Protein AF-A0A194WAT3-F1 (afdb_monomer_lite)

pLDDT: mean 75.06, std 24.53, range [28.38, 98.06]

Secondary structure (DSSP, 8-state):
--GGGPPEEEEEEEEEEEEEETTTTEEEEEEEEEEEE--TT--TTEEEEEEEEEEE-TT-SS-EEEEEEEEEEE-SSPPBPTTS-BHHIIIIISSPP-SSTHHHHHHHHHHHB-TTSPBPHHHHHH-HHHHHHHT-TT--EEEEEEEEE-GGGTTSSHHHHHHHHHHHHHHSS-S-TTTS--S-EEEEE-----SSHHHHHHHHHHSPPPTT--HHHHHHHHHHHHHHHHHTTT-EESS-TTT---EEEEEPPPP--TT-TT-PPPPPPP---S--PPP----PPPPPP---------------------------------PPPPPPPPPPPPPPP--------SSS----

Structure (mmCIF, N/CA/C/O backbone):
data_AF-A0A194WAT3-F1
#
_entry.id   AF-A0A194WAT3-F1
#
loop_
_atom_site.group_PDB
_atom_site.id
_atom_site.type_symbol
_atom_site.label_atom_id
_atom_site.label_alt_id
_atom_site.label_comp_id
_atom_site.label_asym_id
_atom_site.label_entity_id
_atom_site.label_seq_id
_atom_site.pdbx_PDB_ins_code
_atom_site.Cartn_x
_atom_site.Cartn_y
_atom_site.Cartn_z
_atom_site.occupancy
_atom_site.B_iso_or_equiv
_atom_site.auth_seq_id
_atom_site.auth_comp_id
_atom_site.auth_asym_id
_atom_site.auth_atom_id
_atom_site.pdbx_PDB_model_num
ATOM 1 N N . MET A 1 1 ? -13.440 4.080 -5.566 1.00 45.78 1 MET A N 1
ATOM 2 C CA . MET A 1 1 ? -13.639 2.825 -6.309 1.00 45.78 1 MET A CA 1
ATOM 3 C C . MET A 1 1 ? -14.803 2.118 -5.657 1.00 45.78 1 MET A C 1
ATOM 5 O O . MET A 1 1 ? -14.671 1.704 -4.512 1.00 45.78 1 MET A O 1
ATOM 9 N N . GLU A 1 2 ? -15.958 2.121 -6.312 1.00 46.28 2 GLU A N 1
ATOM 10 C CA . GLU A 1 2 ? -17.104 1.342 -5.848 1.00 46.28 2 GLU A CA 1
ATOM 11 C C . GLU A 1 2 ? -16.827 -0.131 -6.165 1.00 46.28 2 GLU A C 1
ATOM 13 O O . GLU A 1 2 ? -16.327 -0.470 -7.234 1.00 46.28 2 GLU A O 1
ATOM 18 N N . ARG A 1 3 ? -17.076 -0.992 -5.180 1.00 50.75 3 ARG A N 1
ATOM 19 C CA . ARG A 1 3 ? -16.789 -2.435 -5.172 1.00 50.75 3 ARG A CA 1
ATOM 20 C C . ARG A 1 3 ? -17.543 -3.219 -6.260 1.00 50.75 3 ARG A C 1
ATOM 22 O O . ARG A 1 3 ? -17.226 -4.381 -6.488 1.00 50.75 3 ARG A O 1
ATOM 29 N N . ASP A 1 4 ? -18.519 -2.596 -6.914 1.00 51.34 4 ASP A N 1
ATOM 30 C CA . ASP A 1 4 ? -19.622 -3.277 -7.597 1.00 51.34 4 ASP A CA 1
ATOM 31 C C . ASP A 1 4 ? -19.262 -3.965 -8.927 1.00 51.34 4 ASP A C 1
ATOM 33 O O . ASP A 1 4 ? -20.078 -4.728 -9.440 1.00 51.34 4 ASP A O 1
ATOM 37 N N . GLU A 1 5 ? -18.048 -3.788 -9.461 1.00 58.47 5 GLU A N 1
ATOM 38 C CA . GLU A 1 5 ? -17.668 -4.360 -10.768 1.00 58.47 5 GLU A CA 1
ATOM 39 C C . GLU A 1 5 ? -16.516 -5.384 -10.730 1.00 58.47 5 GLU A C 1
ATOM 41 O O . GLU A 1 5 ? -16.315 -6.111 -11.703 1.00 58.47 5 GLU A O 1
ATOM 46 N N . ALA A 1 6 ? -15.768 -5.497 -9.626 1.00 68.81 6 ALA A N 1
ATOM 47 C CA . ALA A 1 6 ? -14.574 -6.348 -9.569 1.00 68.81 6 ALA A CA 1
ATOM 48 C C . ALA A 1 6 ? -14.869 -7.735 -8.968 1.00 68.81 6 ALA A C 1
ATOM 50 O O . ALA A 1 6 ? -15.303 -7.857 -7.821 1.00 68.81 6 ALA A O 1
ATOM 51 N N . VAL A 1 7 ? -14.591 -8.800 -9.728 1.00 82.44 7 VAL A N 1
ATOM 52 C CA . VAL A 1 7 ? -14.790 -10.191 -9.288 1.00 82.44 7 VAL A CA 1
ATOM 53 C C . VAL A 1 7 ? -13.738 -10.568 -8.242 1.00 82.44 7 VAL A C 1
ATOM 55 O O . VAL A 1 7 ? -12.540 -10.453 -8.492 1.00 82.44 7 VAL A O 1
ATOM 58 N N . VAL A 1 8 ? -14.185 -11.053 -7.078 1.00 88.69 8 VAL A N 1
ATOM 59 C CA . VAL A 1 8 ? -13.295 -11.612 -6.049 1.00 88.69 8 VAL A CA 1
ATOM 60 C C . VAL A 1 8 ? -12.833 -13.000 -6.487 1.00 88.69 8 VAL A C 1
ATOM 62 O O . VAL A 1 8 ? -13.649 -13.906 -6.658 1.00 88.69 8 VAL A O 1
ATOM 65 N N . ILE A 1 9 ? -11.522 -13.170 -6.647 1.00 91.00 9 ILE A N 1
ATOM 66 C CA . ILE A 1 9 ? -10.895 -14.406 -7.152 1.00 91.00 9 ILE A CA 1
ATOM 67 C C . ILE A 1 9 ? -10.161 -15.202 -6.067 1.00 91.00 9 ILE A C 1
ATOM 69 O O . ILE A 1 9 ? -9.918 -16.396 -6.232 1.00 91.00 9 ILE A O 1
ATOM 73 N N . ALA A 1 10 ? -9.822 -14.565 -4.945 1.00 89.75 10 ALA A N 1
ATOM 74 C CA . ALA A 1 10 ? -9.273 -15.226 -3.765 1.00 89.75 10 ALA A CA 1
ATOM 75 C C . ALA A 1 10 ? -9.577 -14.424 -2.494 1.00 89.75 10 ALA A C 1
ATOM 77 O O . ALA A 1 10 ? -9.789 -13.213 -2.549 1.00 89.75 10 ALA A O 1
ATOM 78 N N . GLU A 1 11 ? -9.553 -15.093 -1.342 1.00 92.62 11 GLU A N 1
ATOM 79 C CA . GLU A 1 11 ? -9.710 -14.459 -0.033 1.00 92.62 11 GLU A CA 1
ATOM 80 C C . GLU A 1 11 ? -8.760 -15.092 0.993 1.00 92.62 11 GLU A C 1
ATOM 82 O O . GLU A 1 11 ? -8.540 -16.304 0.993 1.00 92.62 11 GLU A O 1
ATOM 87 N N . ALA A 1 12 ? -8.217 -14.269 1.886 1.00 91.25 12 ALA A N 1
ATOM 88 C CA . ALA A 1 12 ? -7.493 -14.686 3.079 1.00 91.25 12 ALA A CA 1
ATOM 89 C C . ALA A 1 12 ? -7.995 -13.904 4.297 1.00 91.25 12 ALA A C 1
ATOM 91 O O . ALA A 1 12 ? -8.414 -12.753 4.184 1.00 91.25 12 ALA A O 1
ATOM 92 N N . ARG A 1 13 ? -7.935 -14.517 5.480 1.00 92.31 13 ARG A N 1
ATOM 93 C CA . ARG A 1 13 ? -8.361 -13.889 6.734 1.00 92.31 13 ARG A CA 1
ATOM 94 C C . ARG A 1 13 ? -7.281 -14.007 7.788 1.00 92.31 13 ARG A C 1
ATOM 96 O O . ARG A 1 13 ? -6.569 -15.006 7.850 1.00 92.31 13 ARG A O 1
ATOM 103 N N . GLY A 1 14 ? -7.181 -12.986 8.627 1.00 91.81 14 GLY A N 1
ATOM 104 C CA . GLY A 1 14 ? -6.269 -13.010 9.759 1.00 91.81 14 GLY A CA 1
ATOM 105 C C . GLY A 1 14 ? -6.727 -12.113 10.891 1.00 91.81 14 GLY A C 1
ATOM 106 O O . GLY A 1 14 ? -7.424 -11.125 10.662 1.00 91.81 14 GLY A O 1
ATOM 107 N N . THR A 1 15 ? -6.318 -12.459 12.106 1.00 93.00 15 THR A N 1
ATOM 108 C CA . THR A 1 15 ? -6.699 -11.752 13.332 1.00 93.00 15 THR A CA 1
ATOM 109 C C . THR A 1 15 ? -5.475 -11.533 14.207 1.00 93.00 15 THR A C 1
ATOM 111 O O . THR A 1 15 ? -4.740 -12.477 14.472 1.00 93.00 15 THR A O 1
ATOM 114 N N . ILE A 1 16 ? -5.273 -10.308 14.699 1.00 92.56 16 ILE A N 1
ATOM 115 C CA . ILE A 1 16 ? -4.353 -10.004 15.800 1.00 92.56 16 ILE A CA 1
ATOM 116 C C . ILE A 1 16 ? -5.188 -9.785 17.065 1.00 92.56 16 ILE A C 1
ATOM 118 O O . ILE A 1 16 ? -5.864 -8.757 17.163 1.00 92.56 16 ILE A O 1
ATOM 122 N N . PRO A 1 17 ? -5.151 -10.716 18.033 1.00 91.62 17 PRO A N 1
ATOM 123 C CA . PRO A 1 17 ? -5.859 -10.542 19.287 1.00 91.62 17 PRO A CA 1
ATOM 124 C C . PRO A 1 17 ? -5.130 -9.550 20.200 1.00 91.62 17 PRO A C 1
ATOM 126 O O . PRO A 1 17 ? -3.906 -9.412 20.138 1.00 91.62 17 PRO A O 1
ATOM 129 N N . ASN A 1 18 ? -5.878 -8.918 21.100 1.00 91.06 18 ASN A N 1
ATOM 130 C CA . ASN A 1 18 ? -5.373 -8.073 22.183 1.00 91.06 18 ASN A CA 1
ATOM 131 C C . ASN A 1 18 ? -4.445 -6.923 21.742 1.00 91.06 18 ASN A C 1
ATOM 133 O O . ASN A 1 18 ? -3.489 -6.590 22.447 1.00 91.06 18 ASN A O 1
ATOM 137 N N . ILE A 1 19 ? -4.718 -6.279 20.603 1.00 94.00 19 ILE A N 1
ATOM 138 C CA . ILE A 1 19 ? -3.997 -5.062 20.222 1.00 94.00 19 ILE A CA 1
ATOM 139 C C . ILE A 1 19 ? -4.282 -3.934 21.226 1.00 94.00 19 ILE A C 1
ATOM 141 O O . ILE A 1 19 ? -5.435 -3.747 21.628 1.00 94.00 19 ILE A O 1
ATOM 145 N N . PRO A 1 20 ? -3.265 -3.160 21.643 1.00 93.62 20 PRO A N 1
ATOM 146 C CA . PRO A 1 20 ? -3.469 -2.031 22.540 1.00 93.62 20 PRO A CA 1
ATOM 147 C C . PRO A 1 20 ? -4.172 -0.876 21.815 1.00 93.62 20 PRO A C 1
ATOM 149 O O . PRO A 1 20 ? -3.777 -0.467 20.724 1.00 93.62 20 PRO A O 1
ATOM 152 N N . LEU A 1 21 ? -5.192 -0.304 22.454 1.00 92.62 21 LEU A N 1
ATOM 153 C CA . LEU A 1 21 ? -5.934 0.861 21.975 1.00 92.62 21 LEU A CA 1
ATOM 154 C C . LEU A 1 21 ? -5.444 2.109 22.714 1.00 92.62 21 LEU A C 1
ATOM 156 O O . LEU A 1 21 ? -5.899 2.413 23.820 1.00 92.62 21 LEU A O 1
ATOM 160 N N . ARG A 1 22 ? -4.494 2.822 22.096 1.00 88.38 22 ARG A N 1
ATOM 161 C CA . ARG A 1 22 ? -3.670 3.855 22.753 1.00 88.38 22 ARG A CA 1
ATOM 162 C C . ARG A 1 22 ? -4.462 4.960 23.454 1.00 88.38 22 ARG A C 1
ATOM 164 O O . ARG A 1 22 ? -4.077 5.383 24.534 1.00 88.38 22 ARG A O 1
ATOM 171 N N . ARG A 1 23 ? -5.551 5.440 22.851 1.00 85.31 23 ARG A N 1
ATOM 172 C CA . ARG A 1 23 ? -6.312 6.590 23.369 1.00 85.31 23 ARG A CA 1
ATOM 173 C C . ARG A 1 23 ? -7.325 6.187 24.437 1.00 85.31 23 ARG A C 1
ATOM 175 O O . ARG A 1 23 ? -7.624 6.980 25.318 1.00 85.31 23 ARG A O 1
ATOM 182 N N . THR A 1 24 ? -7.880 4.980 24.348 1.00 85.12 24 THR A N 1
ATOM 183 C CA . THR A 1 24 ? -8.883 4.492 25.313 1.00 85.12 24 THR A CA 1
ATOM 184 C C . THR A 1 24 ? -8.295 3.632 26.431 1.00 85.12 24 THR A C 1
ATOM 186 O O . THR A 1 24 ? -9.031 3.283 27.345 1.00 85.12 24 THR A O 1
ATOM 189 N N . GLY A 1 25 ? -7.007 3.270 26.368 1.00 81.00 25 GLY A N 1
ATOM 190 C CA . GLY A 1 25 ? -6.322 2.494 27.412 1.00 81.00 25 GLY A CA 1
ATOM 191 C C . GLY A 1 25 ? -6.779 1.034 27.539 1.00 81.00 25 GLY A C 1
ATOM 192 O O . GLY A 1 25 ? -6.543 0.410 28.567 1.00 81.00 25 GLY A O 1
ATOM 193 N N . GLY A 1 26 ? -7.450 0.491 26.517 1.00 89.38 26 GLY A N 1
ATOM 194 C CA . GLY A 1 26 ? -7.977 -0.880 26.497 1.00 89.38 26 GLY A CA 1
ATOM 195 C C . GLY A 1 26 ? -7.309 -1.759 25.442 1.00 89.38 26 GLY A C 1
ATOM 196 O O . GLY A 1 26 ? -6.355 -1.342 24.787 1.00 89.38 26 GLY A O 1
ATOM 197 N N . THR A 1 27 ? -7.847 -2.960 25.239 1.00 93.75 27 THR A N 1
ATOM 198 C CA . THR A 1 27 ? -7.435 -3.870 24.162 1.00 93.75 27 THR A CA 1
ATOM 199 C C . THR A 1 27 ? -8.585 -4.154 23.197 1.00 93.75 27 THR A C 1
ATOM 201 O O . THR A 1 27 ? -9.753 -3.893 23.498 1.00 93.75 27 THR A O 1
ATOM 204 N N . GLY A 1 28 ? -8.259 -4.667 22.014 1.00 92.50 28 GLY A N 1
ATOM 205 C CA . GLY A 1 28 ? -9.237 -5.196 21.069 1.00 92.50 28 GLY A CA 1
ATOM 206 C C . GLY A 1 28 ? -8.626 -6.242 20.148 1.00 92.50 28 GLY A C 1
ATOM 207 O O . GLY A 1 28 ? -7.408 -6.318 20.015 1.00 92.50 28 GLY A O 1
ATOM 208 N N . ASP A 1 29 ? -9.472 -7.026 19.501 1.00 93.75 29 ASP A N 1
ATOM 209 C CA . ASP A 1 29 ? -9.065 -8.008 18.505 1.00 93.75 29 ASP A CA 1
ATOM 210 C C . ASP A 1 29 ? -9.297 -7.404 17.122 1.00 93.75 29 ASP A C 1
ATOM 212 O O . ASP A 1 29 ? -10.426 -7.056 16.764 1.00 93.75 29 ASP A O 1
ATOM 216 N N . LEU A 1 30 ? -8.215 -7.225 16.364 1.00 95.31 30 LEU A N 1
ATOM 217 C CA . LEU A 1 30 ? -8.256 -6.680 15.011 1.00 95.31 30 LEU A CA 1
ATOM 218 C C . LEU A 1 30 ? -8.279 -7.827 14.009 1.00 95.31 30 LEU A C 1
ATOM 220 O O . LEU A 1 30 ? -7.320 -8.592 13.945 1.00 95.31 30 LEU A O 1
ATOM 224 N N . ARG A 1 31 ? -9.316 -7.903 13.183 1.00 95.69 31 ARG A N 1
ATOM 225 C CA . ARG A 1 31 ? -9.420 -8.855 12.076 1.00 95.69 31 ARG A CA 1
ATOM 226 C C . ARG A 1 31 ? -9.330 -8.140 10.734 1.00 95.69 31 ARG A C 1
ATOM 228 O O . ARG A 1 31 ? -9.811 -7.018 10.579 1.00 95.69 31 ARG A O 1
ATOM 235 N N . MET A 1 32 ? -8.744 -8.817 9.754 1.00 96.50 32 MET A N 1
ATOM 236 C CA . MET A 1 32 ? -8.738 -8.412 8.355 1.00 96.50 32 MET A CA 1
ATOM 237 C C . MET A 1 32 ? -9.288 -9.526 7.455 1.00 96.50 32 MET A C 1
ATOM 239 O O . MET A 1 32 ? -8.910 -10.689 7.612 1.00 96.50 32 MET A O 1
ATOM 243 N N . SER A 1 33 ? -10.152 -9.159 6.502 1.00 95.19 33 SER A N 1
ATOM 244 C CA . SER A 1 33 ? -10.510 -9.975 5.328 1.00 95.19 33 SER A CA 1
ATOM 245 C C . SER A 1 33 ? -9.817 -9.380 4.109 1.00 95.19 33 SER A C 1
ATOM 247 O O . SER A 1 33 ? -10.190 -8.294 3.676 1.00 95.19 33 SER A O 1
ATOM 249 N N . LEU A 1 34 ? -8.803 -10.061 3.580 1.00 95.31 34 LEU A N 1
ATOM 250 C CA . LEU A 1 34 ? -8.087 -9.661 2.373 1.00 95.31 34 LEU A CA 1
ATOM 251 C C . LEU A 1 34 ? -8.697 -10.364 1.162 1.00 95.31 34 LEU A C 1
ATOM 253 O O . LEU A 1 34 ? -8.586 -11.580 1.031 1.00 95.31 34 LEU A O 1
ATOM 257 N N . GLN A 1 35 ? -9.307 -9.594 0.274 1.00 95.25 35 GLN A N 1
ATOM 258 C CA . GLN A 1 35 ? -9.847 -10.048 -1.002 1.00 95.25 35 GLN A CA 1
ATOM 259 C C . GLN A 1 35 ? -8.858 -9.720 -2.121 1.00 95.25 35 GLN A C 1
ATOM 261 O O . GLN A 1 35 ? -8.194 -8.683 -2.092 1.00 95.25 35 GLN A O 1
ATOM 266 N N . VAL A 1 36 ? -8.749 -10.625 -3.091 1.00 94.44 36 VAL A N 1
ATOM 267 C CA . VAL A 1 36 ? -7.998 -10.427 -4.334 1.00 94.44 36 VAL A CA 1
ATOM 268 C C . VAL A 1 36 ? -8.994 -10.292 -5.470 1.00 94.44 36 VAL A C 1
ATOM 270 O O . VAL A 1 36 ? -9.982 -11.027 -5.514 1.00 94.44 36 VAL A O 1
ATOM 273 N N . HIS A 1 37 ? -8.724 -9.363 -6.377 1.00 92.50 37 HIS A N 1
ATOM 274 C CA . HIS A 1 37 ? -9.624 -8.973 -7.449 1.00 92.50 37 HIS A CA 1
ATOM 275 C C . HIS A 1 37 ? -8.850 -8.918 -8.758 1.00 92.50 37 HIS A C 1
ATOM 277 O O . HIS A 1 37 ? -7.689 -8.487 -8.779 1.00 92.50 37 HIS A O 1
ATOM 283 N N . ASP A 1 38 ? -9.513 -9.303 -9.842 1.00 89.38 38 ASP A N 1
ATOM 284 C CA . ASP A 1 38 ? -9.008 -9.015 -11.177 1.00 89.38 38 ASP A CA 1
ATOM 285 C C . ASP A 1 38 ? -9.069 -7.511 -11.462 1.00 89.38 38 ASP A C 1
ATOM 287 O O . ASP A 1 38 ? -9.809 -6.747 -10.835 1.00 89.38 38 ASP A O 1
ATOM 291 N N . ASP A 1 39 ? -8.264 -7.087 -12.427 1.00 87.06 39 ASP A N 1
ATOM 292 C CA . ASP A 1 39 ? -8.261 -5.714 -12.888 1.00 87.06 39 ASP A CA 1
ATOM 293 C C . ASP A 1 39 ? -9.467 -5.428 -13.806 1.00 87.06 39 ASP A C 1
ATOM 295 O O . ASP A 1 39 ? -9.531 -5.999 -14.900 1.00 87.06 39 ASP A O 1
ATOM 299 N N . PRO A 1 40 ? -10.383 -4.506 -13.444 1.00 84.88 40 PRO A N 1
ATOM 300 C CA . PRO A 1 40 ? -11.499 -4.128 -14.313 1.00 84.88 40 PRO A CA 1
ATOM 301 C C . PRO A 1 40 ? -11.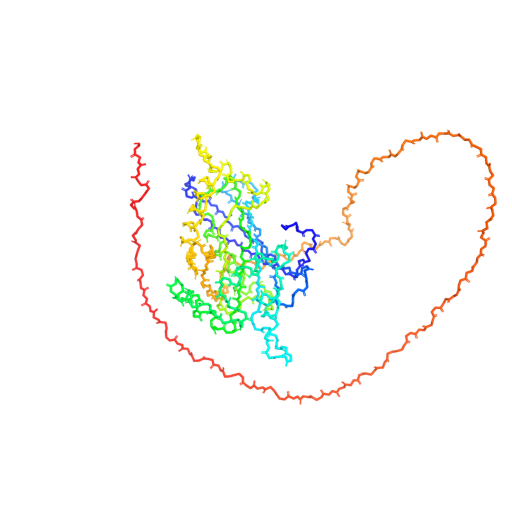039 -3.499 -15.641 1.00 84.88 40 PRO A C 1
ATOM 303 O O . PRO A 1 40 ? -11.713 -3.645 -16.661 1.00 84.88 40 PRO A O 1
ATOM 306 N N . SER A 1 41 ? -9.866 -2.856 -15.662 1.00 84.69 41 SER A N 1
ATOM 307 C CA . SER A 1 41 ? -9.248 -2.285 -16.866 1.00 84.69 41 SER A CA 1
ATOM 308 C C . SER A 1 41 ? -8.503 -3.333 -17.711 1.00 84.69 41 SER A C 1
ATOM 310 O O . SER A 1 41 ? -8.010 -3.011 -18.792 1.00 84.69 41 SER A O 1
ATOM 312 N N . ASN A 1 42 ? -8.443 -4.595 -17.263 1.00 83.12 42 ASN A N 1
ATOM 313 C CA . ASN A 1 42 ? -7.766 -5.717 -17.922 1.00 83.12 42 ASN A CA 1
ATOM 314 C C . ASN A 1 42 ? -6.252 -5.518 -18.177 1.00 83.12 42 ASN A C 1
ATOM 316 O O . ASN A 1 42 ? -5.719 -6.088 -19.139 1.00 83.12 42 ASN A O 1
ATOM 320 N N . PHE A 1 43 ? -5.528 -4.751 -17.346 1.00 88.12 43 PHE A N 1
ATOM 321 C CA . PHE A 1 43 ? -4.063 -4.738 -17.424 1.00 88.12 43 PHE A CA 1
ATOM 322 C C . PHE A 1 43 ? -3.504 -6.086 -16.980 1.00 88.12 43 PHE A C 1
ATOM 324 O O . PHE A 1 43 ? -3.876 -6.643 -15.947 1.00 88.12 43 PHE A O 1
ATOM 331 N N . ARG A 1 44 ? -2.562 -6.624 -17.758 1.00 87.50 44 ARG A N 1
ATOM 332 C CA . ARG A 1 44 ? -2.056 -7.992 -17.545 1.00 87.50 44 ARG A CA 1
ATOM 333 C C . ARG A 1 44 ? -1.157 -8.102 -16.328 1.00 87.50 44 ARG A C 1
ATOM 335 O O . ARG A 1 44 ? -0.928 -9.196 -15.822 1.00 87.50 44 ARG A O 1
ATOM 342 N N . THR A 1 45 ? -0.582 -6.979 -15.922 1.00 91.38 45 THR A N 1
ATOM 343 C CA . THR A 1 45 ? 0.413 -6.918 -14.854 1.00 91.38 45 THR A CA 1
ATOM 344 C C . THR A 1 45 ? -0.188 -6.537 -13.511 1.00 91.38 45 THR A C 1
ATOM 346 O O . THR A 1 45 ? 0.548 -6.473 -12.531 1.00 91.38 45 THR A O 1
ATOM 349 N N . ARG A 1 46 ? -1.502 -6.292 -13.434 1.00 92.75 46 ARG A N 1
ATOM 350 C CA . ARG A 1 46 ? -2.139 -5.733 -12.246 1.00 92.75 46 ARG A CA 1
ATOM 351 C C . ARG A 1 46 ? -3.064 -6.718 -11.543 1.00 92.75 46 ARG A C 1
ATOM 353 O O . ARG A 1 46 ? -3.843 -7.417 -12.178 1.00 92.75 46 ARG A O 1
ATOM 360 N N . LEU A 1 47 ? -2.998 -6.717 -10.213 1.00 93.06 47 LEU A N 1
ATOM 361 C CA . LEU A 1 47 ? -3.948 -7.394 -9.329 1.00 93.06 47 LEU A CA 1
ATOM 362 C C . LEU A 1 47 ? -4.416 -6.443 -8.230 1.00 93.06 47 LEU A C 1
ATOM 364 O O . LEU A 1 47 ? -3.610 -5.697 -7.664 1.00 93.06 47 LEU A O 1
ATOM 368 N N . GLY A 1 48 ? -5.710 -6.486 -7.923 1.00 94.81 48 GLY A N 1
ATOM 369 C CA . GLY A 1 48 ? -6.317 -5.702 -6.853 1.00 94.81 48 GLY A CA 1
ATOM 370 C C . GLY A 1 48 ? -6.309 -6.453 -5.530 1.00 94.81 48 GLY A C 1
ATOM 371 O O . GLY A 1 48 ? -6.557 -7.657 -5.493 1.00 94.81 48 GLY A O 1
ATOM 372 N N . TYR A 1 49 ? -6.059 -5.732 -4.441 1.00 95.38 49 TYR A N 1
ATOM 373 C CA . TYR A 1 49 ? -6.158 -6.229 -3.074 1.00 95.38 49 TYR A CA 1
ATOM 374 C C . TYR A 1 49 ? -7.033 -5.294 -2.245 1.00 95.38 49 TYR A C 1
ATOM 376 O O . TYR A 1 49 ? -6.794 -4.086 -2.203 1.00 95.38 49 TYR A O 1
ATOM 384 N N . TYR A 1 50 ? -8.008 -5.854 -1.536 1.00 96.44 50 TYR A N 1
ATOM 385 C CA . TYR A 1 50 ? -8.900 -5.101 -0.661 1.00 96.44 50 TYR A CA 1
ATOM 386 C C . TYR A 1 50 ? -8.975 -5.757 0.716 1.00 96.44 50 TYR A C 1
ATOM 388 O O . TYR A 1 50 ? -9.493 -6.860 0.871 1.00 96.44 50 TYR A O 1
ATOM 396 N N . GLY A 1 51 ? -8.408 -5.095 1.722 1.00 96.69 51 GLY A N 1
ATOM 397 C CA . GLY A 1 51 ? -8.377 -5.553 3.106 1.00 96.69 51 GLY A CA 1
ATOM 398 C C . GLY A 1 51 ? -9.432 -4.852 3.951 1.00 96.69 51 GLY A C 1
ATOM 399 O O . GLY A 1 51 ? -9.178 -3.746 4.422 1.00 96.69 51 GLY A O 1
ATOM 400 N N . GLU A 1 52 ? -10.578 -5.488 4.184 1.00 97.19 52 GLU A N 1
ATOM 401 C CA . GLU A 1 52 ? -11.603 -4.994 5.114 1.00 97.19 52 GLU A CA 1
ATOM 402 C C . GLU A 1 52 ? -11.150 -5.193 6.563 1.00 97.19 52 GLU A C 1
ATOM 404 O O . GLU A 1 52 ? -10.710 -6.284 6.933 1.00 97.19 52 GLU A O 1
ATOM 409 N N . LEU A 1 53 ? -11.281 -4.157 7.392 1.00 97.38 53 LEU A N 1
ATOM 410 C CA . LEU A 1 53 ? -10.868 -4.148 8.792 1.00 97.38 53 LEU A CA 1
ATOM 411 C C . LEU A 1 53 ? -12.064 -4.235 9.728 1.00 97.38 53 LEU A C 1
ATOM 413 O O . LEU A 1 53 ? -13.025 -3.467 9.620 1.00 97.38 53 LEU A O 1
ATOM 417 N N . TYR A 1 54 ? -11.929 -5.092 10.730 1.00 96.62 54 TYR A N 1
ATOM 418 C CA . TYR A 1 54 ? -12.936 -5.307 11.748 1.00 96.62 54 TYR A CA 1
ATOM 419 C C . TYR A 1 54 ? -12.307 -5.298 13.143 1.00 96.62 54 TYR A C 1
ATOM 421 O O . TYR A 1 54 ? -11.186 -5.768 13.328 1.00 96.62 54 TYR A O 1
ATOM 429 N N . LEU A 1 55 ? -13.006 -4.730 14.125 1.00 95.31 55 LEU A N 1
ATOM 430 C CA . LEU A 1 55 ? -12.538 -4.639 15.508 1.00 95.31 55 LEU A CA 1
ATOM 431 C C . LEU A 1 55 ? -13.598 -5.181 16.462 1.00 95.31 55 LEU A C 1
ATOM 433 O O . LEU A 1 55 ? -14.718 -4.662 16.518 1.00 95.31 55 LEU A O 1
ATOM 437 N N . ALA A 1 56 ? -13.211 -6.171 17.260 1.00 93.50 56 ALA A N 1
ATOM 438 C CA . ALA A 1 56 ? -13.951 -6.608 18.435 1.00 93.50 56 ALA A CA 1
ATOM 439 C C . ALA A 1 56 ? -13.279 -6.049 19.696 1.00 93.50 56 ALA A C 1
ATOM 441 O O . ALA A 1 56 ? -12.055 -5.992 19.792 1.00 93.50 56 ALA A O 1
ATOM 442 N N . ARG A 1 57 ? -14.066 -5.605 20.678 1.00 90.88 57 ARG A N 1
ATOM 443 C CA . ARG A 1 57 ? -13.553 -5.133 21.975 1.00 90.88 57 ARG A CA 1
ATOM 444 C C . ARG A 1 57 ? -14.148 -5.968 23.105 1.00 90.88 57 ARG A C 1
ATOM 446 O O . ARG A 1 57 ? -15.305 -6.379 22.978 1.00 90.88 57 ARG A O 1
ATOM 453 N N . PRO A 1 58 ? -13.420 -6.172 24.217 1.00 85.88 58 PRO A N 1
ATOM 454 C CA . PRO A 1 58 ? -13.951 -6.877 25.377 1.00 85.88 58 PRO A CA 1
ATOM 455 C C . PRO A 1 58 ? -15.309 -6.308 25.812 1.00 85.88 58 PRO A C 1
ATOM 457 O O . PRO A 1 58 ? -15.474 -5.095 25.937 1.00 85.88 58 PRO A O 1
ATOM 460 N N . GLY A 1 59 ? -16.293 -7.187 26.009 1.00 80.81 59 GLY A N 1
ATOM 461 C CA . GLY A 1 59 ? -17.652 -6.807 26.412 1.00 80.81 59 GLY A CA 1
ATOM 462 C C . GLY A 1 59 ? -18.563 -6.305 25.283 1.00 80.81 59 GLY A C 1
ATOM 463 O O . GLY A 1 59 ? -19.728 -6.014 25.546 1.00 80.81 59 GLY A O 1
ATOM 464 N N . GLN A 1 60 ? -18.090 -6.223 24.035 1.00 82.31 60 GLN A N 1
ATOM 465 C CA . GLN A 1 60 ? -18.965 -6.021 22.876 1.00 82.31 60 GLN A CA 1
ATOM 466 C C . GLN A 1 60 ? -19.404 -7.374 22.309 1.00 82.31 60 GLN A C 1
ATOM 468 O O . GLN A 1 60 ? -18.584 -8.270 22.141 1.00 82.31 60 GLN A O 1
ATOM 473 N N . GLN A 1 61 ? -20.701 -7.516 22.018 1.00 69.75 61 GLN A N 1
ATOM 474 C CA . GLN A 1 61 ? -21.259 -8.755 21.461 1.00 69.75 61 GLN A CA 1
ATOM 475 C C . GLN A 1 61 ? -20.929 -8.949 19.978 1.00 69.75 61 GLN A C 1
ATOM 477 O O . GLN A 1 61 ? -20.892 -10.081 19.509 1.00 69.75 61 GLN A O 1
ATOM 482 N N . GLU A 1 62 ? -20.679 -7.859 19.250 1.00 83.56 62 GLU A N 1
ATOM 483 C CA . GLU A 1 62 ? -20.486 -7.888 17.804 1.00 83.56 62 GLU A CA 1
ATOM 484 C C . GLU A 1 62 ? -19.187 -7.198 17.403 1.00 83.56 62 GLU A C 1
ATOM 486 O O . GLU A 1 62 ? -18.841 -6.113 17.890 1.00 83.56 62 GLU A O 1
ATOM 491 N N . GLU A 1 63 ? -18.492 -7.843 16.475 1.00 90.69 63 GLU A N 1
ATOM 492 C CA . GLU A 1 63 ? -17.378 -7.270 15.742 1.00 90.69 63 GLU A CA 1
ATOM 493 C C . GLU A 1 63 ? -17.885 -6.147 14.821 1.00 90.69 63 GLU A C 1
ATOM 495 O O . GLU A 1 63 ? -18.934 -6.268 14.190 1.00 90.69 63 GLU A O 1
ATOM 500 N N . ARG A 1 64 ? -17.154 -5.029 14.740 1.00 93.50 64 ARG A N 1
ATOM 501 C CA . ARG A 1 64 ? -17.560 -3.868 13.933 1.00 93.50 64 ARG A CA 1
ATOM 502 C C . ARG A 1 64 ? -16.603 -3.640 12.779 1.00 93.50 64 ARG A C 1
ATOM 504 O O . ARG A 1 64 ? -15.396 -3.638 12.995 1.00 93.50 64 ARG A O 1
ATOM 511 N N . HIS A 1 65 ? -17.132 -3.356 11.591 1.00 94.62 65 HIS A N 1
ATOM 512 C CA . HIS A 1 65 ? -16.331 -2.830 10.487 1.00 94.62 65 HIS A CA 1
ATOM 513 C C . HIS A 1 65 ? -15.788 -1.443 10.857 1.00 94.62 65 HIS A C 1
ATOM 515 O O . HIS A 1 65 ? -16.542 -0.565 11.287 1.00 94.62 65 HIS A O 1
ATOM 521 N N . ILE A 1 66 ? -14.478 -1.253 10.720 1.00 94.62 66 ILE A N 1
ATOM 522 C CA . ILE A 1 66 ? -13.788 -0.033 11.153 1.00 94.62 66 ILE A CA 1
ATOM 523 C C . ILE A 1 66 ? -12.938 0.621 10.069 1.00 94.62 66 ILE A C 1
ATOM 525 O O . ILE A 1 66 ? -12.374 1.684 10.326 1.00 94.62 66 ILE A O 1
ATOM 529 N N . GLY A 1 67 ? -12.805 0.025 8.888 1.00 95.06 67 GLY A N 1
ATOM 530 C CA . GLY A 1 67 ? -11.922 0.572 7.870 1.00 95.06 67 GLY A CA 1
ATOM 531 C C . GLY A 1 67 ? -11.608 -0.391 6.741 1.00 95.06 67 GLY A C 1
ATOM 532 O O . GLY A 1 67 ? -12.023 -1.543 6.768 1.00 95.06 67 GLY A O 1
ATOM 533 N N . PHE A 1 68 ? -10.809 0.068 5.787 1.00 96.25 68 PHE A N 1
ATOM 534 C CA . PHE A 1 68 ? -10.246 -0.787 4.752 1.00 96.25 68 PHE A CA 1
ATOM 535 C C . PHE A 1 68 ? -8.912 -0.253 4.224 1.00 96.25 68 PHE A C 1
ATOM 537 O O . PHE A 1 68 ? -8.601 0.939 4.327 1.00 96.25 68 PHE A O 1
ATOM 544 N N . LEU A 1 69 ? -8.135 -1.155 3.631 1.00 96.88 69 LEU A N 1
ATOM 545 C CA . LEU A 1 69 ? -6.954 -0.855 2.827 1.00 96.88 69 LEU A CA 1
ATOM 546 C C . LEU A 1 69 ? -7.222 -1.329 1.396 1.00 96.88 69 LEU A C 1
ATOM 548 O O . LEU A 1 69 ? -7.511 -2.503 1.191 1.00 96.88 69 LEU A O 1
ATOM 552 N N . SER A 1 70 ? -7.111 -0.438 0.415 1.00 94.81 70 SER A N 1
ATOM 553 C CA . SER A 1 70 ? -7.189 -0.777 -1.008 1.00 94.81 70 SER A CA 1
ATOM 554 C C . SER A 1 70 ? -5.812 -0.632 -1.636 1.00 94.81 70 SER A C 1
ATOM 556 O O . SER A 1 70 ? -5.158 0.389 -1.417 1.00 94.81 70 SER A O 1
ATOM 558 N N . ALA A 1 71 ? -5.371 -1.639 -2.387 1.00 95.75 71 ALA A N 1
ATOM 559 C CA . ALA A 1 71 ? -4.053 -1.670 -3.002 1.00 95.75 71 ALA A CA 1
ATOM 560 C C . ALA A 1 71 ? -4.059 -2.291 -4.401 1.00 95.75 71 ALA A C 1
ATOM 562 O O . ALA A 1 71 ? -4.816 -3.216 -4.689 1.00 95.75 71 ALA A O 1
ATOM 563 N N . TRP A 1 72 ? -3.131 -1.833 -5.234 1.00 95.38 72 TRP A N 1
ATOM 564 C CA . TRP A 1 72 ? -2.817 -2.412 -6.534 1.00 95.38 72 TRP A CA 1
ATOM 565 C C . TRP A 1 72 ? -1.410 -2.986 -6.517 1.00 95.38 72 TRP A C 1
ATOM 567 O O . TRP A 1 72 ? -0.456 -2.264 -6.237 1.00 95.38 72 TRP A O 1
ATOM 577 N N . ARG A 1 73 ? -1.264 -4.268 -6.849 1.00 94.75 73 ARG A N 1
ATOM 578 C CA . ARG A 1 73 ? 0.036 -4.880 -7.140 1.00 94.75 73 ARG A CA 1
ATOM 579 C C . ARG A 1 73 ? 0.304 -4.794 -8.625 1.00 94.75 73 ARG A C 1
ATOM 581 O O . ARG A 1 73 ? -0.542 -5.198 -9.417 1.00 94.75 73 ARG A O 1
ATOM 588 N N . ILE A 1 74 ? 1.502 -4.351 -8.968 1.00 94.81 74 ILE A N 1
ATOM 589 C CA . ILE A 1 74 ? 2.020 -4.269 -10.325 1.00 94.81 74 ILE A CA 1
ATOM 590 C C . ILE A 1 74 ? 3.190 -5.238 -10.438 1.00 94.81 74 ILE A C 1
ATOM 592 O O . ILE A 1 74 ? 4.223 -5.071 -9.784 1.00 94.81 74 ILE A O 1
ATOM 596 N N . SER A 1 75 ? 2.992 -6.271 -11.251 1.00 92.31 75 SER A N 1
ATOM 597 C CA . SER A 1 75 ? 3.975 -7.311 -11.499 1.00 92.31 75 SER A CA 1
ATOM 598 C C . SER A 1 75 ? 5.039 -6.824 -12.472 1.00 92.31 75 SER A C 1
ATOM 600 O O . SER A 1 75 ? 4.740 -6.491 -13.622 1.00 92.31 75 SER A O 1
ATOM 602 N N . ARG A 1 76 ? 6.292 -6.797 -12.012 1.00 91.88 76 ARG A N 1
ATOM 603 C CA . ARG A 1 76 ? 7.434 -6.354 -12.831 1.00 91.88 76 ARG A CA 1
ATOM 604 C C . ARG A 1 76 ? 8.106 -7.499 -13.580 1.00 91.88 76 ARG A C 1
ATOM 606 O O . ARG A 1 76 ? 8.647 -7.286 -14.663 1.00 91.88 76 ARG A O 1
ATOM 613 N N . SER A 1 77 ? 7.908 -8.725 -13.106 1.00 85.69 77 SER A N 1
ATOM 614 C CA . SER A 1 77 ? 8.292 -9.986 -13.758 1.00 85.69 77 SER A CA 1
ATOM 615 C C . SER A 1 77 ? 7.400 -10.366 -14.958 1.00 85.69 77 SER A C 1
ATOM 617 O O . SER A 1 77 ? 7.278 -11.532 -15.337 1.00 85.69 77 SER A O 1
ATOM 619 N N . SER A 1 78 ? 6.763 -9.374 -15.587 1.00 83.12 78 SER A N 1
ATOM 620 C CA . SER A 1 78 ? 5.897 -9.557 -16.750 1.00 83.12 78 SER A CA 1
ATOM 621 C C . SER A 1 78 ? 6.662 -10.055 -17.983 1.00 83.12 78 SER A C 1
ATOM 623 O O . SER A 1 78 ? 7.862 -9.819 -18.131 1.00 83.12 78 SER A O 1
ATOM 625 N N . ALA A 1 79 ? 5.951 -10.705 -18.909 1.00 86.00 79 ALA A N 1
ATOM 626 C CA . ALA A 1 79 ? 6.536 -11.120 -20.179 1.00 86.00 79 ALA A CA 1
ATOM 627 C C . ALA A 1 79 ? 7.089 -9.924 -20.976 1.00 86.00 79 ALA A C 1
ATOM 629 O O . ALA A 1 79 ? 6.631 -8.787 -20.842 1.00 86.00 79 ALA A O 1
ATOM 630 N N . TRP A 1 80 ? 8.059 -10.211 -21.838 1.00 87.88 80 TRP A N 1
ATOM 631 C CA . TRP A 1 80 ? 8.699 -9.226 -22.701 1.00 87.88 80 TRP A CA 1
ATOM 632 C C . TRP A 1 80 ? 7.943 -9.116 -24.026 1.00 87.88 80 TRP A C 1
ATOM 634 O O . TRP A 1 80 ? 7.502 -10.120 -24.593 1.00 87.88 80 TRP A O 1
ATOM 644 N N . LEU A 1 81 ? 7.783 -7.892 -24.517 1.00 87.12 81 LEU A N 1
ATOM 645 C CA . LEU A 1 81 ? 7.220 -7.606 -25.830 1.00 87.12 81 LEU A CA 1
ATOM 646 C C . LEU A 1 81 ? 8.293 -7.750 -26.930 1.00 87.12 81 LEU A C 1
ATOM 648 O O . LEU A 1 81 ? 9.489 -7.746 -26.633 1.00 87.12 81 LEU A O 1
ATOM 652 N N . PRO A 1 82 ? 7.898 -7.856 -28.217 1.00 88.69 82 PRO A N 1
ATOM 653 C CA . PRO A 1 82 ? 8.849 -7.977 -29.330 1.00 88.69 82 PRO A CA 1
ATOM 654 C C . PRO A 1 82 ? 9.825 -6.800 -29.476 1.00 88.69 82 PRO A C 1
ATOM 656 O O . PRO A 1 82 ? 10.868 -6.952 -30.102 1.00 88.69 82 PRO A O 1
ATOM 659 N N . ASP A 1 83 ? 9.485 -5.637 -28.918 1.00 86.69 83 ASP A N 1
ATOM 660 C CA . ASP A 1 83 ? 10.330 -4.438 -28.880 1.00 86.69 83 ASP A CA 1
ATOM 661 C C . ASP A 1 83 ? 11.383 -4.471 -27.756 1.00 86.69 83 ASP A C 1
ATOM 663 O O . ASP A 1 83 ? 12.159 -3.529 -27.611 1.00 86.69 83 ASP A O 1
ATOM 667 N N . GLY A 1 84 ? 11.424 -5.550 -26.969 1.00 85.88 84 GLY A N 1
ATOM 668 C CA . GLY A 1 84 ? 12.363 -5.718 -25.868 1.00 85.88 84 GLY A CA 1
ATOM 669 C C . GLY A 1 84 ? 11.958 -5.001 -24.581 1.00 85.88 84 GLY A C 1
ATOM 670 O O . GLY A 1 84 ? 12.773 -4.948 -23.670 1.00 85.88 84 GLY A O 1
ATOM 671 N N . ALA A 1 85 ? 10.737 -4.469 -24.463 1.00 88.00 85 ALA A N 1
ATOM 672 C CA . ALA A 1 85 ? 10.242 -3.908 -23.207 1.00 88.00 85 ALA A CA 1
ATOM 673 C C . ALA A 1 85 ? 9.334 -4.908 -22.457 1.00 88.00 85 ALA A C 1
ATOM 675 O O . ALA A 1 85 ? 8.450 -5.518 -23.068 1.00 88.00 85 ALA A O 1
ATOM 676 N N . PRO A 1 86 ? 9.480 -5.068 -21.129 1.00 91.31 86 PRO A N 1
ATOM 677 C CA . PRO A 1 86 ? 8.470 -5.715 -20.296 1.00 91.31 86 PRO A CA 1
ATOM 678 C C . PRO A 1 86 ? 7.093 -5.048 -20.432 1.00 91.31 86 PRO A C 1
ATOM 680 O O . PRO A 1 86 ? 6.990 -3.823 -20.549 1.00 91.31 86 PRO A O 1
ATOM 683 N N . ILE A 1 87 ? 6.020 -5.843 -20.370 1.00 92.56 87 ILE A N 1
ATOM 684 C CA . ILE A 1 87 ? 4.637 -5.350 -20.508 1.00 92.56 87 ILE A CA 1
ATOM 685 C C . ILE A 1 87 ? 4.333 -4.220 -19.512 1.00 92.56 87 ILE A C 1
ATOM 687 O O . ILE A 1 87 ? 3.733 -3.219 -19.909 1.00 92.56 87 ILE A O 1
ATOM 691 N N . TYR A 1 88 ? 4.784 -4.328 -18.255 1.00 93.38 88 TYR A N 1
ATOM 692 C CA . TYR A 1 88 ? 4.474 -3.325 -17.225 1.00 93.38 88 TYR A CA 1
ATOM 693 C C . TYR A 1 88 ? 4.991 -1.923 -17.588 1.00 93.38 88 TYR A C 1
ATOM 695 O O . TYR A 1 88 ? 4.340 -0.925 -17.287 1.00 93.38 88 TYR A O 1
ATOM 703 N N . ILE A 1 89 ? 6.131 -1.824 -18.281 1.00 94.31 89 ILE A N 1
ATOM 704 C CA . ILE A 1 89 ? 6.695 -0.534 -18.700 1.00 94.31 89 ILE A CA 1
ATOM 705 C C . ILE A 1 89 ? 5.743 0.155 -19.672 1.00 94.31 89 ILE A C 1
ATOM 707 O O . ILE A 1 89 ? 5.464 1.349 -19.553 1.00 94.31 89 ILE A O 1
ATOM 711 N N . ARG A 1 90 ? 5.203 -0.604 -20.626 1.00 91.06 90 ARG A N 1
ATOM 712 C CA . ARG A 1 90 ? 4.254 -0.076 -21.603 1.00 91.06 90 ARG A CA 1
ATOM 713 C C . ARG A 1 90 ? 2.926 0.306 -20.954 1.00 91.06 90 ARG A C 1
ATOM 715 O O . ARG A 1 90 ? 2.387 1.358 -21.283 1.00 91.06 90 ARG A O 1
ATOM 722 N N . GLU A 1 91 ? 2.417 -0.534 -20.055 1.00 91.62 91 GLU A N 1
ATOM 723 C CA . GLU A 1 91 ? 1.136 -0.309 -19.374 1.00 91.62 91 GLU A CA 1
ATOM 724 C C . GLU A 1 91 ? 1.191 0.895 -18.417 1.00 91.62 91 GLU A C 1
ATOM 726 O O . GLU A 1 91 ? 0.254 1.695 -18.396 1.00 91.62 91 GLU A O 1
ATOM 731 N N . TRP A 1 92 ? 2.297 1.084 -17.689 1.00 93.44 92 TRP A N 1
ATOM 732 C CA . TRP A 1 92 ? 2.343 2.017 -16.555 1.00 93.44 92 TRP A CA 1
ATOM 733 C C . TRP A 1 92 ? 3.290 3.204 -16.715 1.00 93.44 92 TRP A C 1
ATOM 735 O O . TRP A 1 92 ? 3.021 4.278 -16.180 1.00 93.44 92 TRP A O 1
ATOM 745 N N . LEU A 1 93 ? 4.402 3.035 -17.431 1.00 93.62 93 LEU A N 1
ATOM 746 C CA . LEU A 1 93 ? 5.466 4.043 -17.485 1.00 93.62 93 LEU A CA 1
ATOM 747 C C . LEU A 1 93 ? 5.435 4.842 -18.788 1.00 93.62 93 LEU A C 1
ATOM 749 O O . LEU A 1 93 ? 5.642 6.055 -18.750 1.00 93.62 93 LEU A O 1
ATOM 753 N N . ARG A 1 94 ? 5.069 4.215 -19.913 1.00 92.38 94 ARG A N 1
ATOM 754 C CA . ARG A 1 94 ? 5.005 4.847 -21.249 1.00 92.38 94 ARG A CA 1
ATOM 755 C C . ARG A 1 94 ? 3.592 5.199 -21.735 1.00 92.38 94 ARG A C 1
ATOM 757 O O . ARG A 1 94 ? 3.454 5.868 -22.754 1.00 92.38 94 ARG A O 1
ATOM 764 N N . SER A 1 95 ? 2.544 4.753 -21.047 1.00 85.25 95 SER A N 1
ATOM 765 C CA . SER A 1 95 ? 1.148 5.036 -21.416 1.00 85.25 95 SER A CA 1
ATOM 766 C C . SER A 1 95 ? 0.778 6.507 -21.194 1.00 85.25 95 SER A C 1
ATOM 768 O O . SER A 1 95 ? 1.211 7.127 -20.233 1.00 85.25 95 SER A O 1
ATOM 770 N N . VAL A 1 96 ? -0.022 7.120 -22.060 1.00 80.69 96 VAL A N 1
ATOM 771 C CA . VAL A 1 96 ? -0.415 8.526 -21.846 1.00 80.69 96 VAL A CA 1
ATOM 772 C C . VAL A 1 96 ? -1.321 8.612 -20.602 1.00 80.69 96 VAL A C 1
ATOM 774 O O . VAL A 1 96 ? -2.174 7.737 -20.457 1.00 80.69 96 VAL A O 1
ATOM 777 N N . PRO A 1 97 ? -1.145 9.607 -19.704 1.00 74.56 97 PRO A N 1
ATOM 778 C CA . PRO A 1 97 ? -2.113 9.863 -18.636 1.00 74.56 97 PRO A CA 1
ATOM 779 C C . PRO A 1 97 ? -3.519 10.046 -19.218 1.00 74.56 97 PRO A C 1
ATOM 781 O O . PRO A 1 97 ? -3.678 10.755 -20.214 1.00 74.56 97 PRO A O 1
ATOM 784 N N . ASP A 1 98 ? -4.522 9.405 -18.629 1.00 70.69 98 ASP A N 1
ATOM 785 C CA . ASP A 1 98 ? -5.902 9.386 -19.139 1.00 70.69 98 ASP A CA 1
ATOM 786 C C . ASP A 1 98 ? -6.928 10.004 -18.168 1.00 70.69 98 ASP A C 1
ATOM 788 O O . ASP A 1 98 ? -8.134 9.927 -18.395 1.00 70.69 98 ASP A O 1
ATOM 792 N N . HIS A 1 99 ? -6.452 10.673 -17.116 1.00 65.25 99 HIS A N 1
ATOM 793 C CA . HIS A 1 99 ? -7.209 11.289 -16.023 1.00 65.25 99 HIS A CA 1
ATOM 794 C C . HIS A 1 99 ? -8.156 10.327 -15.285 1.00 65.25 99 HIS A C 1
ATOM 796 O O . HIS A 1 99 ? -9.156 10.755 -14.705 1.00 65.25 99 HIS A O 1
ATOM 802 N N . THR A 1 100 ? -7.850 9.027 -15.284 1.00 70.75 100 THR A N 1
ATOM 803 C CA . THR A 1 100 ? -8.616 8.003 -14.555 1.00 70.75 100 THR A CA 1
ATOM 804 C C . THR A 1 100 ? -7.999 7.684 -13.187 1.00 70.75 100 THR A C 1
ATOM 806 O O . THR A 1 100 ? -6.927 8.171 -12.844 1.00 70.75 100 THR A O 1
ATOM 809 N N . ALA A 1 101 ? -8.639 6.818 -12.392 1.00 65.19 101 ALA A N 1
ATOM 810 C CA . ALA A 1 101 ? -8.036 6.288 -11.160 1.00 65.19 101 ALA A CA 1
ATOM 811 C C . ALA A 1 101 ? -6.697 5.560 -11.413 1.00 65.19 101 ALA A C 1
ATOM 813 O O . ALA A 1 101 ? -5.863 5.452 -10.514 1.00 65.19 101 ALA A O 1
ATOM 814 N N . ASP A 1 102 ? -6.466 5.091 -12.642 1.00 79.00 102 ASP A N 1
ATOM 815 C CA . ASP A 1 102 ? -5.212 4.453 -13.033 1.00 79.00 102 ASP A CA 1
ATOM 816 C C . ASP A 1 102 ? -4.061 5.473 -13.128 1.00 79.00 102 ASP A C 1
ATOM 818 O O . ASP A 1 102 ? -2.895 5.099 -12.979 1.00 79.00 102 ASP A O 1
ATOM 822 N N . ASP A 1 103 ? -4.362 6.769 -13.272 1.00 83.31 103 ASP A N 1
ATOM 823 C CA . ASP A 1 103 ? -3.350 7.827 -13.261 1.00 83.31 103 ASP A CA 1
ATOM 824 C C . ASP A 1 103 ? -2.675 8.004 -11.906 1.00 83.31 103 ASP A C 1
ATOM 826 O O . ASP A 1 103 ? -1.500 8.369 -11.881 1.00 83.31 103 ASP A O 1
ATOM 830 N N . GLU A 1 104 ? -3.347 7.712 -10.790 1.00 85.62 104 GLU A N 1
ATOM 831 C CA . GLU A 1 104 ? -2.710 7.747 -9.466 1.00 85.62 104 GLU A CA 1
ATOM 832 C C . GLU A 1 104 ? -1.596 6.692 -9.392 1.00 85.62 104 GLU A C 1
ATOM 834 O O . GLU A 1 104 ? -0.464 6.992 -9.010 1.00 85.62 104 GLU A O 1
ATOM 839 N N . VAL A 1 105 ? -1.876 5.475 -9.874 1.00 89.94 105 VAL A N 1
ATOM 840 C CA . VAL A 1 105 ? -0.895 4.382 -9.937 1.00 89.94 105 VAL A CA 1
ATOM 841 C C . VAL A 1 105 ? 0.254 4.736 -10.884 1.00 89.94 105 VAL A C 1
ATOM 843 O O . VAL A 1 105 ? 1.421 4.570 -10.524 1.00 89.94 105 VAL A O 1
ATOM 846 N N . ARG A 1 106 ? -0.045 5.257 -12.083 1.00 91.69 106 ARG A N 1
ATOM 847 C CA . ARG A 1 106 ? 0.985 5.675 -13.054 1.00 91.69 106 ARG A CA 1
ATOM 848 C C . ARG A 1 106 ? 1.855 6.794 -12.502 1.00 91.69 106 ARG A C 1
ATOM 850 O O . ARG A 1 106 ? 3.074 6.733 -12.630 1.00 91.69 106 ARG A O 1
ATOM 857 N N . THR A 1 107 ? 1.249 7.804 -11.885 1.00 90.62 107 THR A N 1
ATOM 858 C CA . THR A 1 107 ? 1.961 8.943 -11.290 1.00 90.62 107 THR A CA 1
ATOM 859 C C . THR A 1 107 ? 2.880 8.468 -10.176 1.00 90.62 107 THR A C 1
ATOM 861 O O . THR A 1 107 ? 4.059 8.826 -10.163 1.00 90.62 107 THR A O 1
ATOM 864 N N . ALA A 1 108 ? 2.389 7.581 -9.308 1.00 91.50 108 ALA A N 1
ATOM 865 C CA . ALA A 1 108 ? 3.194 7.005 -8.245 1.00 91.50 108 ALA A CA 1
ATOM 866 C C . ALA A 1 108 ? 4.368 6.177 -8.784 1.00 91.50 108 ALA A C 1
ATOM 868 O O . ALA A 1 108 ? 5.507 6.368 -8.361 1.00 91.50 108 ALA A O 1
ATOM 869 N N . LEU A 1 109 ? 4.133 5.306 -9.769 1.00 94.44 109 LEU A N 1
ATOM 870 C CA . LEU A 1 109 ? 5.199 4.520 -10.395 1.00 94.44 109 LEU A CA 1
ATOM 871 C C . LEU A 1 109 ? 6.224 5.396 -11.117 1.00 94.44 109 LEU A C 1
ATOM 873 O O . LEU A 1 109 ? 7.421 5.154 -10.995 1.00 94.44 109 LEU A O 1
ATOM 877 N N . ARG A 1 110 ? 5.781 6.446 -11.810 1.00 94.50 110 ARG A N 1
ATOM 878 C CA . ARG A 1 110 ? 6.659 7.418 -12.478 1.00 94.50 110 ARG A CA 1
ATOM 879 C C . ARG A 1 110 ? 7.432 8.303 -11.519 1.00 94.50 110 ARG A C 1
ATOM 881 O O . ARG A 1 110 ? 8.435 8.885 -11.925 1.00 94.50 110 ARG A O 1
ATOM 888 N N . ALA A 1 111 ? 6.993 8.434 -10.273 1.00 94.06 111 ALA A N 1
ATOM 889 C CA . ALA A 1 111 ? 7.802 9.055 -9.236 1.00 94.06 111 ALA A CA 1
ATOM 890 C C . ALA A 1 111 ? 8.947 8.138 -8.781 1.00 94.06 111 ALA A C 1
ATOM 892 O O . ALA A 1 111 ? 9.963 8.631 -8.304 1.00 94.06 111 ALA A O 1
ATOM 893 N N . LEU A 1 112 ? 8.807 6.822 -8.941 1.00 96.06 112 LEU A N 1
ATOM 894 C CA . LEU A 1 112 ? 9.811 5.841 -8.530 1.00 96.06 112 LEU A CA 1
ATOM 895 C C . LEU A 1 112 ? 10.765 5.459 -9.667 1.00 96.06 112 LEU A C 1
ATOM 897 O O . LEU A 1 112 ? 11.957 5.273 -9.432 1.00 96.06 112 LEU A O 1
ATOM 901 N N . MET A 1 113 ? 10.248 5.346 -10.889 1.00 96.00 113 MET A N 1
ATOM 902 C CA . MET A 1 113 ? 10.961 4.840 -12.061 1.00 96.00 113 MET A CA 1
ATOM 903 C C . MET A 1 113 ? 10.798 5.773 -13.264 1.00 96.00 113 MET A C 1
ATOM 905 O O . MET A 1 113 ? 9.864 6.580 -13.339 1.00 96.00 113 MET A O 1
ATOM 909 N N . ASP A 1 114 ? 11.732 5.686 -14.202 1.00 95.06 114 ASP A N 1
ATOM 910 C CA . ASP A 1 114 ? 11.656 6.378 -15.483 1.00 95.06 114 ASP A CA 1
ATOM 911 C C . ASP A 1 114 ? 10.843 5.587 -16.527 1.00 95.06 114 ASP A C 1
ATOM 913 O O . ASP A 1 114 ? 10.218 4.572 -16.233 1.00 95.06 114 ASP A O 1
ATOM 917 N N . GLU A 1 115 ? 10.811 6.062 -17.770 1.00 94.25 115 GLU A N 1
ATOM 918 C CA . GLU A 1 115 ? 10.081 5.407 -18.862 1.00 94.25 115 GLU A CA 1
ATOM 919 C C . GLU A 1 115 ? 10.707 4.090 -19.351 1.00 94.25 115 GLU A C 1
ATOM 921 O O . GLU A 1 115 ? 10.086 3.375 -20.141 1.00 94.25 115 GLU A O 1
ATOM 926 N N . ASN A 1 116 ? 11.919 3.764 -18.903 1.00 93.06 116 ASN A N 1
ATOM 927 C CA . ASN A 1 116 ? 12.631 2.521 -19.192 1.00 93.06 116 ASN A CA 1
ATOM 928 C C . ASN A 1 116 ? 12.535 1.519 -18.042 1.00 93.06 116 ASN A C 1
ATOM 930 O O . ASN A 1 116 ? 13.050 0.410 -18.160 1.00 93.06 116 ASN A O 1
ATOM 934 N N . GLY A 1 117 ? 11.816 1.870 -16.971 1.00 92.81 117 GLY A N 1
ATOM 935 C CA . GLY A 1 117 ? 11.676 1.022 -15.794 1.00 92.81 117 GLY A CA 1
ATOM 936 C C . GLY A 1 117 ? 12.872 1.086 -14.853 1.00 92.81 117 GLY A C 1
ATOM 937 O O . GLY A 1 117 ? 12.873 0.345 -13.870 1.00 92.81 117 GLY A O 1
ATOM 938 N N . ASP A 1 118 ? 13.838 1.969 -15.115 1.00 95.06 118 ASP A N 1
ATOM 939 C CA . ASP A 1 118 ? 14.991 2.169 -14.252 1.00 95.06 118 AS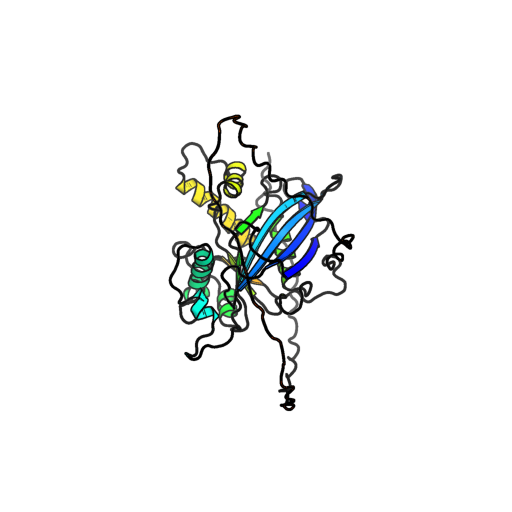P A CA 1
ATOM 940 C C . ASP A 1 118 ? 14.592 3.041 -13.051 1.00 95.06 118 ASP A C 1
ATOM 942 O O . ASP A 1 118 ? 13.849 4.021 -13.207 1.00 95.06 118 ASP A O 1
ATOM 946 N N . PRO A 1 119 ? 15.055 2.729 -11.828 1.00 95.50 119 PRO A N 1
ATOM 947 C CA . PRO A 1 119 ? 14.739 3.541 -10.663 1.00 95.50 119 PRO A CA 1
ATOM 948 C C . PRO A 1 119 ? 15.353 4.934 -10.795 1.00 95.50 119 PRO A C 1
ATOM 950 O O . PRO A 1 119 ? 16.544 5.086 -11.079 1.00 95.50 119 PRO A O 1
ATOM 953 N N . ARG A 1 120 ? 14.553 5.969 -10.532 1.00 94.88 120 ARG A N 1
ATOM 954 C CA . ARG A 1 120 ? 15.003 7.360 -10.633 1.00 94.88 120 ARG A CA 1
ATOM 955 C C . ARG A 1 120 ? 16.168 7.643 -9.691 1.00 94.88 120 ARG A C 1
ATOM 957 O O . ARG A 1 120 ? 16.192 7.167 -8.553 1.00 94.88 120 ARG A O 1
ATOM 964 N N . SER A 1 121 ? 17.117 8.459 -10.147 1.00 93.69 121 SER A N 1
ATOM 965 C CA . SER A 1 121 ? 18.315 8.791 -9.372 1.00 93.69 121 SER A CA 1
ATOM 966 C C . SER A 1 121 ? 17.974 9.517 -8.076 1.00 93.69 121 SER A C 1
ATOM 968 O O . SER A 1 121 ? 18.634 9.290 -7.073 1.00 93.69 121 SER A O 1
ATOM 970 N N . GLU A 1 122 ? 16.907 10.311 -8.032 1.00 93.19 122 GLU A N 1
ATOM 971 C CA . GLU A 1 122 ? 16.477 10.985 -6.807 1.00 93.19 122 GLU A CA 1
ATOM 972 C C . GLU A 1 122 ? 16.086 9.987 -5.706 1.00 93.19 122 GLU A C 1
ATOM 974 O O . GLU A 1 122 ? 16.351 10.233 -4.529 1.00 93.19 122 GLU A O 1
ATOM 979 N N . VAL A 1 123 ? 15.549 8.816 -6.071 1.00 95.00 123 VAL A N 1
ATOM 980 C CA . VAL A 1 123 ? 15.152 7.786 -5.098 1.00 95.00 123 VAL A CA 1
ATOM 981 C C . VAL A 1 123 ? 16.355 7.266 -4.321 1.00 95.00 123 VAL A C 1
ATOM 983 O O . VAL A 1 123 ? 16.217 6.999 -3.130 1.00 95.00 123 VAL A O 1
ATOM 986 N N . ILE A 1 124 ? 17.552 7.201 -4.919 1.00 95.50 124 ILE A N 1
ATOM 987 C CA . ILE A 1 124 ? 18.751 6.748 -4.196 1.00 95.50 124 ILE A CA 1
ATOM 988 C C . ILE A 1 124 ? 19.116 7.687 -3.041 1.00 95.50 124 ILE A C 1
ATOM 990 O O . ILE A 1 124 ? 19.601 7.235 -2.006 1.00 95.50 124 ILE A O 1
ATOM 994 N N . SER A 1 125 ? 18.868 8.990 -3.204 1.00 93.88 125 SER A N 1
ATOM 995 C CA . SER A 1 125 ? 19.230 10.010 -2.220 1.00 93.88 125 SER A CA 1
ATOM 996 C C . SER A 1 125 ? 18.263 10.035 -1.040 1.00 93.88 125 SER A C 1
ATOM 998 O O . SER A 1 125 ? 18.693 10.229 0.094 1.00 93.88 125 SER A O 1
ATOM 1000 N N . PHE A 1 126 ? 16.970 9.821 -1.292 1.00 95.12 126 PHE A N 1
ATOM 1001 C CA . PHE A 1 126 ? 15.940 9.864 -0.251 1.00 95.12 126 PHE A CA 1
ATOM 1002 C C . PHE A 1 126 ? 15.665 8.489 0.376 1.00 95.12 126 PHE A C 1
ATOM 1004 O O . PHE A 1 126 ? 15.440 8.382 1.583 1.00 95.12 126 PHE A O 1
ATOM 1011 N N . ASN A 1 127 ? 15.700 7.422 -0.425 1.00 97.06 127 ASN A N 1
ATOM 1012 C CA . ASN A 1 127 ? 15.350 6.070 -0.002 1.00 97.06 127 ASN A CA 1
ATOM 1013 C C . ASN A 1 127 ? 16.194 4.997 -0.725 1.00 97.06 127 ASN A C 1
ATOM 1015 O O . ASN A 1 127 ? 15.687 4.270 -1.585 1.00 97.06 127 ASN A O 1
ATOM 1019 N N . PRO A 1 128 ? 17.482 4.842 -0.357 1.00 96.75 128 PRO A N 1
ATOM 1020 C CA . PRO A 1 128 ? 18.403 3.925 -1.036 1.00 96.75 128 PRO A CA 1
ATOM 1021 C C . PRO A 1 128 ? 17.972 2.455 -0.956 1.00 96.75 128 PRO A C 1
ATOM 1023 O O . PRO A 1 128 ? 18.298 1.670 -1.842 1.00 96.75 128 PRO A O 1
ATOM 1026 N N . VAL A 1 129 ? 17.219 2.075 0.082 1.00 96.94 129 VAL A N 1
ATOM 1027 C CA . VAL A 1 129 ? 16.695 0.710 0.243 1.00 96.94 129 VAL A CA 1
ATOM 1028 C C . VAL A 1 129 ? 15.620 0.422 -0.806 1.00 96.94 129 VAL A C 1
ATOM 1030 O O . VAL A 1 129 ? 15.672 -0.613 -1.463 1.00 96.94 129 VAL A O 1
ATOM 1033 N N . VAL A 1 130 ? 14.684 1.354 -1.012 1.00 97.44 130 VAL A N 1
ATOM 1034 C CA . VAL A 1 130 ? 13.681 1.240 -2.081 1.00 97.44 130 VAL A CA 1
ATOM 1035 C C . VAL A 1 130 ? 14.341 1.309 -3.454 1.00 97.44 130 VAL A C 1
ATOM 1037 O O . VAL A 1 130 ? 14.009 0.501 -4.312 1.00 97.44 130 VAL A O 1
ATOM 1040 N N . TRP A 1 131 ? 15.312 2.203 -3.661 1.00 97.25 131 TRP A N 1
ATOM 1041 C CA . TRP A 1 131 ? 16.061 2.263 -4.921 1.00 97.25 131 TRP A CA 1
ATOM 1042 C C . TRP A 1 131 ? 16.743 0.925 -5.248 1.00 97.25 131 TRP A C 1
ATOM 1044 O O . TRP A 1 131 ? 16.647 0.438 -6.373 1.00 97.25 131 TRP A O 1
ATOM 1054 N N . ALA A 1 132 ? 17.390 0.292 -4.264 1.00 95.88 132 ALA A N 1
ATOM 1055 C CA . ALA A 1 132 ? 18.016 -1.015 -4.445 1.00 95.88 132 ALA A CA 1
ATOM 1056 C C . ALA A 1 132 ? 16.984 -2.101 -4.787 1.00 95.88 132 ALA A C 1
ATOM 1058 O O . ALA A 1 132 ? 17.217 -2.884 -5.703 1.00 95.88 132 ALA A O 1
ATOM 1059 N N . GLN A 1 133 ? 15.830 -2.111 -4.111 1.00 96.25 133 GLN A N 1
ATOM 1060 C CA . GLN A 1 133 ? 14.772 -3.085 -4.388 1.00 96.25 133 GLN A CA 1
ATOM 1061 C C . GLN A 1 133 ? 14.131 -2.879 -5.763 1.00 96.25 133 GLN A C 1
ATOM 1063 O O . GLN A 1 133 ? 13.836 -3.845 -6.458 1.00 96.25 133 GLN A O 1
ATOM 1068 N N . LEU A 1 134 ? 13.944 -1.630 -6.192 1.00 95.38 134 LEU A N 1
ATOM 1069 C CA . LEU A 1 134 ? 13.439 -1.325 -7.528 1.00 95.38 134 LEU A CA 1
ATOM 1070 C C . LEU A 1 134 ? 14.430 -1.732 -8.631 1.00 95.38 134 LEU A C 1
ATOM 1072 O O . LEU A 1 134 ? 14.000 -1.970 -9.748 1.00 95.38 134 LEU A O 1
ATOM 1076 N N . ASN A 1 135 ? 15.730 -1.868 -8.355 1.00 93.50 135 ASN A N 1
ATOM 1077 C CA . ASN A 1 135 ? 16.670 -2.437 -9.333 1.00 93.50 135 ASN A CA 1
ATOM 1078 C C . ASN A 1 135 ? 16.537 -3.961 -9.485 1.00 93.50 135 ASN A C 1
ATOM 1080 O O . ASN A 1 135 ? 17.031 -4.525 -10.459 1.00 93.50 135 ASN A O 1
ATOM 1084 N N . ASP A 1 136 ? 15.877 -4.638 -8.545 1.00 91.69 136 ASP A N 1
ATOM 1085 C CA . ASP A 1 136 ? 15.543 -6.051 -8.685 1.00 91.69 136 ASP A CA 1
ATOM 1086 C C . ASP A 1 136 ? 14.318 -6.196 -9.599 1.00 91.69 136 ASP A C 1
ATOM 1088 O O . ASP A 1 136 ? 13.228 -5.727 -9.266 1.00 91.69 136 ASP A O 1
ATOM 1092 N N . MET A 1 137 ? 14.497 -6.813 -10.769 1.00 83.06 137 MET A N 1
ATOM 1093 C CA . MET A 1 137 ? 13.433 -7.010 -11.763 1.00 83.06 137 MET A CA 1
ATOM 1094 C C . MET A 1 137 ? 12.396 -8.052 -11.333 1.00 83.06 137 MET A C 1
ATOM 1096 O O . MET A 1 137 ? 11.281 -8.051 -11.859 1.00 83.06 137 MET A O 1
ATOM 1100 N N . ASP A 1 138 ? 12.738 -8.904 -10.365 1.00 85.25 138 ASP A N 1
ATOM 1101 C CA . ASP A 1 138 ? 11.825 -9.905 -9.815 1.00 85.25 138 ASP A CA 1
ATOM 1102 C C . ASP A 1 138 ? 10.962 -9.335 -8.675 1.00 85.25 138 ASP A C 1
ATOM 1104 O O . ASP A 1 138 ? 10.099 -10.035 -8.136 1.00 85.25 138 ASP A O 1
ATOM 1108 N N . SER A 1 139 ? 11.160 -8.060 -8.313 1.00 90.00 139 SER A N 1
ATOM 1109 C CA . SER A 1 139 ? 10.399 -7.399 -7.257 1.00 90.00 139 SER A CA 1
ATOM 1110 C C . SER A 1 139 ? 9.172 -6.671 -7.787 1.00 90.00 139 SER A C 1
ATOM 1112 O O . SER A 1 139 ? 9.245 -5.841 -8.695 1.00 90.00 139 SER A O 1
ATOM 1114 N N . ASP A 1 140 ? 8.028 -6.944 -7.169 1.00 93.25 140 ASP A N 1
ATOM 1115 C CA . ASP A 1 140 ? 6.778 -6.269 -7.497 1.00 93.25 140 ASP A CA 1
ATOM 1116 C C . ASP A 1 140 ? 6.620 -4.962 -6.712 1.00 93.25 140 ASP A C 1
ATOM 1118 O O . ASP A 1 140 ? 7.208 -4.758 -5.641 1.00 93.25 140 ASP A O 1
ATOM 1122 N N . VAL A 1 141 ? 5.771 -4.079 -7.241 1.00 95.81 141 VAL A N 1
ATOM 1123 C CA . VAL A 1 141 ? 5.379 -2.838 -6.567 1.00 95.81 141 VAL A CA 1
ATOM 1124 C C . VAL A 1 141 ? 3.928 -2.942 -6.127 1.00 95.81 141 VAL A C 1
ATOM 1126 O O . VAL A 1 141 ? 3.069 -3.342 -6.907 1.00 95.81 141 VAL A O 1
ATOM 1129 N N . ILE A 1 142 ? 3.640 -2.557 -4.888 1.00 96.00 142 ILE A N 1
ATOM 1130 C CA . ILE A 1 142 ? 2.277 -2.395 -4.383 1.00 96.00 142 ILE A CA 1
ATOM 1131 C C . ILE A 1 142 ? 2.030 -0.927 -4.107 1.00 96.00 142 ILE A C 1
ATOM 1133 O O . ILE A 1 142 ? 2.802 -0.303 -3.391 1.00 96.00 142 ILE A O 1
ATOM 1137 N N . PHE A 1 143 ? 0.943 -0.388 -4.642 1.00 96.12 143 PHE A N 1
ATOM 1138 C CA . PHE A 1 143 ? 0.515 0.979 -4.396 1.00 96.12 143 PHE A CA 1
ATOM 1139 C C . PHE A 1 143 ? -0.804 0.997 -3.627 1.00 96.12 143 PHE A C 1
ATOM 1141 O O . PHE A 1 143 ? -1.758 0.347 -4.051 1.00 96.12 143 PHE A O 1
ATOM 1148 N N . PHE A 1 144 ? -0.873 1.744 -2.524 1.00 95.56 144 PHE A N 1
ATOM 1149 C CA . PHE A 1 144 ? -2.123 2.007 -1.807 1.00 95.56 144 PHE A CA 1
ATOM 1150 C C . PHE A 1 144 ? -2.755 3.318 -2.299 1.00 95.56 144 PHE A C 1
ATOM 1152 O O . PHE A 1 144 ? -2.368 4.378 -1.804 1.00 95.56 144 PHE A O 1
ATOM 1159 N N . PRO A 1 145 ? -3.751 3.284 -3.208 1.00 91.00 145 PRO A N 1
ATOM 1160 C CA . PRO A 1 145 ? -4.525 4.479 -3.542 1.00 91.00 145 PRO A CA 1
ATOM 1161 C C . PRO A 1 145 ? -5.368 4.960 -2.360 1.00 91.00 145 PRO A C 1
ATOM 1163 O O . PRO A 1 145 ? -5.683 6.141 -2.252 1.00 91.00 145 PRO A O 1
ATOM 1166 N N . MET A 1 146 ? -5.780 4.051 -1.467 1.00 91.50 146 MET A N 1
ATOM 1167 C CA . MET A 1 146 ? -6.677 4.425 -0.388 1.00 91.50 146 MET A CA 1
ATOM 1168 C C . MET A 1 146 ? -6.508 3.579 0.865 1.00 91.50 146 MET A C 1
ATOM 1170 O O . MET A 1 146 ? -6.597 2.352 0.845 1.00 91.50 146 MET A O 1
ATOM 1174 N N . ILE A 1 147 ? -6.367 4.281 1.985 1.00 94.00 147 ILE A N 1
ATOM 1175 C CA . ILE A 1 147 ? -6.436 3.731 3.333 1.00 94.00 147 ILE A CA 1
ATOM 1176 C C . ILE A 1 147 ? -7.482 4.545 4.082 1.00 94.00 147 ILE A C 1
ATOM 1178 O O . ILE A 1 147 ? -7.388 5.771 4.155 1.00 94.00 147 ILE A O 1
ATOM 1182 N N . TRP A 1 148 ? -8.482 3.873 4.641 1.00 93.25 148 TRP A N 1
ATOM 1183 C CA . TRP A 1 148 ? -9.542 4.532 5.393 1.00 93.25 148 TRP A CA 1
ATOM 1184 C C . TRP A 1 148 ? -9.788 3.815 6.717 1.00 93.25 148 TRP A C 1
ATOM 1186 O O . TRP A 1 148 ? -9.957 2.600 6.757 1.00 93.25 148 TRP A O 1
ATOM 1196 N N . ILE A 1 149 ? -9.807 4.575 7.811 1.00 91.88 149 ILE A N 1
ATOM 1197 C CA . ILE A 1 149 ? -10.107 4.088 9.161 1.00 91.88 149 ILE A CA 1
ATOM 1198 C C . ILE A 1 149 ? -11.147 5.026 9.767 1.00 91.88 149 ILE A C 1
ATOM 1200 O O . ILE A 1 149 ? -10.951 6.235 9.792 1.00 91.88 149 ILE A O 1
ATOM 1204 N N . SER A 1 150 ? -12.241 4.473 10.279 1.00 90.31 150 SER A N 1
ATOM 1205 C CA . SER A 1 150 ? -13.359 5.220 10.856 1.00 90.31 150 SER A CA 1
ATOM 1206 C C . SER A 1 150 ? -12.926 6.208 11.949 1.00 90.31 150 SER A C 1
ATOM 1208 O O . SER A 1 150 ? -12.019 5.943 12.749 1.00 90.31 150 SER A O 1
ATOM 1210 N N . ALA A 1 151 ? -13.654 7.326 12.057 1.00 87.12 151 ALA A N 1
ATOM 1211 C CA . ALA A 1 151 ? -13.430 8.371 13.059 1.00 87.12 151 ALA A CA 1
ATOM 1212 C C . ALA A 1 151 ? -13.479 7.810 14.481 1.00 87.12 151 ALA A C 1
ATOM 1214 O O . ALA A 1 151 ? -12.674 8.173 15.337 1.00 87.12 151 ALA A O 1
ATOM 1215 N N . SER A 1 152 ? -14.390 6.858 14.702 1.00 86.94 152 SER A N 1
ATOM 1216 C CA . SER A 1 152 ? -14.655 6.241 16.002 1.00 86.94 152 SER A CA 1
ATOM 1217 C C . SER A 1 152 ? -13.460 5.500 16.604 1.00 86.94 152 SER A C 1
ATOM 1219 O O . SER A 1 152 ? -13.421 5.297 17.818 1.00 86.94 152 SER A O 1
ATOM 1221 N N . VAL A 1 153 ? -12.490 5.093 15.780 1.00 89.12 153 VAL A N 1
ATOM 1222 C CA . VAL A 1 153 ? -11.298 4.355 16.220 1.00 89.12 153 VAL A CA 1
ATOM 1223 C C . VAL A 1 153 ? -9.988 4.994 15.750 1.00 89.12 153 VAL A C 1
ATOM 1225 O O . VAL A 1 153 ? -8.904 4.446 15.959 1.00 89.12 153 VAL A O 1
ATOM 1228 N N . SER A 1 154 ? -10.058 6.174 15.141 1.00 88.31 154 SER A N 1
ATOM 1229 C CA . SER A 1 154 ? -8.870 6.904 14.711 1.00 88.31 154 SER A CA 1
ATOM 1230 C C . SER A 1 154 ? -8.055 7.408 15.907 1.00 88.31 154 SER A C 1
ATOM 1232 O O . SER A 1 154 ? -8.584 7.704 16.980 1.00 88.31 154 SER A O 1
ATOM 1234 N N . GLY A 1 155 ? -6.731 7.463 15.743 1.00 86.38 155 GLY A N 1
ATOM 1235 C CA . GLY A 1 155 ? -5.798 7.803 16.827 1.00 86.38 155 GLY A CA 1
ATOM 1236 C C . GLY A 1 155 ? -5.501 6.663 17.812 1.00 86.38 155 GLY A C 1
ATOM 1237 O O . GLY A 1 155 ? -4.703 6.846 18.723 1.00 86.38 155 GLY A O 1
ATOM 1238 N N . GLN A 1 156 ? -6.078 5.470 17.626 1.00 90.19 156 GLN A N 1
ATOM 1239 C CA . GLN A 1 156 ? -5.849 4.315 18.510 1.00 90.19 156 GLN A CA 1
ATOM 1240 C C . GLN A 1 156 ? -4.571 3.517 18.196 1.00 90.19 156 GLN A C 1
ATOM 1242 O O . GLN A 1 156 ? -4.255 2.572 18.909 1.00 90.19 156 GLN A O 1
ATOM 1247 N N . GLY A 1 157 ? -3.831 3.873 17.138 1.00 90.62 157 GLY A N 1
ATOM 1248 C CA . GLY A 1 157 ? -2.653 3.119 16.683 1.00 90.62 157 GLY A CA 1
ATOM 1249 C C . GLY A 1 157 ? -2.971 1.893 15.814 1.00 90.62 157 GLY A C 1
ATOM 1250 O O . GLY A 1 157 ? -2.082 1.098 15.532 1.00 90.62 157 GLY A O 1
ATOM 1251 N N . ILE A 1 158 ? -4.218 1.751 15.349 1.00 93.50 158 ILE A N 1
ATOM 1252 C CA . ILE A 1 158 ? -4.693 0.584 14.580 1.00 93.50 158 ILE A CA 1
ATOM 1253 C C . ILE A 1 158 ? -3.923 0.378 13.273 1.00 93.50 158 ILE A C 1
ATOM 1255 O O . ILE A 1 158 ? -3.669 -0.760 12.890 1.00 93.50 158 ILE A O 1
ATOM 1259 N N . ILE A 1 159 ? -3.519 1.457 12.599 1.00 94.38 159 ILE A N 1
ATOM 1260 C CA . ILE A 1 159 ? -2.898 1.385 11.270 1.00 94.38 159 ILE A CA 1
ATOM 1261 C C . ILE A 1 159 ? -1.629 0.520 11.232 1.00 94.38 159 ILE A C 1
ATOM 1263 O O . ILE A 1 159 ? -1.426 -0.224 10.278 1.00 94.38 159 ILE A O 1
ATOM 1267 N N . SER A 1 160 ? -0.811 0.536 12.287 1.00 94.69 160 SER A N 1
ATOM 1268 C CA . SER A 1 160 ? 0.395 -0.298 12.365 1.00 94.69 160 SER A CA 1
ATOM 1269 C C . SER A 1 160 ? 0.059 -1.788 12.401 1.00 94.69 160 SER A C 1
ATOM 1271 O O . SER A 1 160 ? 0.706 -2.599 11.738 1.00 94.69 160 SER A O 1
ATOM 1273 N N . HIS A 1 161 ? -0.997 -2.149 13.132 1.00 95.38 161 HIS A N 1
ATOM 1274 C CA . HIS A 1 161 ? -1.505 -3.517 13.185 1.00 95.38 161 HIS A CA 1
ATOM 1275 C C . HIS A 1 161 ? -2.199 -3.912 11.877 1.00 95.38 161 HIS A C 1
ATOM 1277 O O . HIS A 1 161 ? -2.018 -5.036 11.413 1.00 95.38 161 HIS A O 1
ATOM 1283 N N . ALA A 1 162 ? -2.924 -2.983 11.247 1.00 96.50 162 ALA A N 1
ATOM 1284 C CA . ALA A 1 162 ? -3.557 -3.192 9.950 1.00 96.50 162 ALA A CA 1
ATOM 1285 C C . ALA A 1 162 ? -2.523 -3.462 8.848 1.00 96.50 162 ALA A C 1
ATOM 1287 O O . ALA A 1 162 ? -2.669 -4.434 8.115 1.00 96.50 162 ALA A O 1
ATOM 1288 N N . PHE A 1 163 ? -1.444 -2.675 8.772 1.00 96.31 163 PHE A N 1
ATOM 1289 C CA . PHE A 1 163 ? -0.343 -2.941 7.843 1.00 96.31 163 PHE A CA 1
ATOM 1290 C C . PHE A 1 163 ? 0.307 -4.301 8.100 1.00 96.31 163 PHE A C 1
ATOM 1292 O O . PHE A 1 163 ? 0.543 -5.051 7.158 1.00 96.31 163 PHE A O 1
ATOM 1299 N N . ASN A 1 164 ? 0.563 -4.644 9.365 1.00 93.69 164 ASN A N 1
ATOM 1300 C CA . ASN A 1 164 ? 1.128 -5.946 9.714 1.00 93.69 164 ASN A CA 1
ATOM 1301 C C . ASN A 1 164 ? 0.230 -7.100 9.232 1.00 93.69 164 ASN A C 1
ATOM 1303 O O . ASN A 1 164 ? 0.710 -8.003 8.550 1.00 93.69 164 ASN A O 1
ATOM 1307 N N . LEU A 1 165 ? -1.078 -7.039 9.511 1.00 93.75 165 LEU A N 1
ATOM 1308 C CA . LEU A 1 165 ? -2.039 -8.021 9.002 1.00 93.75 165 LEU A CA 1
ATOM 1309 C C . LEU A 1 165 ? -2.047 -8.082 7.479 1.00 93.75 165 LEU A C 1
ATOM 1311 O O . LEU A 1 165 ? -1.953 -9.174 6.927 1.00 93.75 165 LEU A O 1
ATOM 1315 N N . PHE A 1 166 ? -2.109 -6.932 6.807 1.00 95.50 166 PHE A N 1
ATOM 1316 C CA . PHE A 1 166 ? -2.143 -6.867 5.350 1.00 95.50 166 PHE A CA 1
ATOM 1317 C C . PHE A 1 166 ? -0.932 -7.571 4.733 1.00 95.50 166 PHE A C 1
ATOM 1319 O O . PHE A 1 166 ? -1.089 -8.465 3.906 1.00 95.50 166 PHE A O 1
ATOM 1326 N N . TYR A 1 167 ? 0.282 -7.233 5.176 1.00 93.94 167 TYR A N 1
ATOM 1327 C CA . TYR A 1 167 ? 1.500 -7.834 4.631 1.00 93.94 167 TYR A CA 1
ATOM 1328 C C . TYR A 1 167 ? 1.632 -9.313 4.968 1.00 93.94 167 TYR A C 1
ATOM 1330 O O . TYR A 1 167 ? 2.101 -10.084 4.132 1.00 93.94 167 TYR A O 1
ATOM 1338 N N . ARG A 1 168 ? 1.192 -9.737 6.157 1.00 91.38 168 ARG A N 1
ATOM 1339 C CA . ARG A 1 168 ? 1.161 -11.160 6.507 1.00 91.38 168 ARG A CA 1
ATOM 1340 C C . ARG A 1 168 ? 0.190 -11.922 5.618 1.00 91.38 168 ARG A C 1
ATOM 1342 O O . ARG A 1 168 ? 0.580 -12.948 5.080 1.00 91.38 168 ARG A O 1
ATOM 1349 N N . LEU A 1 169 ? -1.019 -11.409 5.397 1.00 92.19 169 LEU A N 1
ATOM 1350 C CA . LEU A 1 169 ? -2.008 -12.046 4.519 1.00 92.19 169 LEU A CA 1
ATOM 1351 C C . LEU A 1 169 ? -1.572 -12.093 3.055 1.00 92.19 169 LEU A C 1
ATOM 1353 O O . LEU A 1 169 ? -1.926 -13.018 2.326 1.00 92.19 169 LEU A O 1
ATOM 1357 N N . LEU A 1 170 ? -0.779 -11.111 2.643 1.00 91.44 170 LEU A N 1
ATOM 1358 C CA . LEU A 1 170 ? -0.274 -10.982 1.288 1.00 91.44 170 LEU A CA 1
ATOM 1359 C C . LEU A 1 170 ? 0.947 -11.874 1.007 1.00 91.44 170 LEU A C 1
ATOM 1361 O O . LEU A 1 170 ? 1.101 -12.354 -0.115 1.00 91.44 170 LEU A O 1
ATOM 1365 N N . THR A 1 171 ? 1.834 -12.049 1.994 1.00 89.94 171 THR A N 1
ATOM 1366 C CA . THR A 1 171 ? 3.142 -12.710 1.810 1.00 89.94 171 THR A CA 1
ATOM 1367 C C . THR A 1 171 ? 3.266 -14.059 2.520 1.00 89.94 171 THR A C 1
ATOM 1369 O O . THR A 1 171 ? 4.055 -14.910 2.113 1.00 89.94 171 THR A O 1
ATOM 1372 N N . GLY A 1 172 ? 2.458 -14.295 3.555 1.00 85.50 172 GLY A N 1
ATOM 1373 C CA . GLY A 1 172 ? 2.564 -15.432 4.472 1.00 85.50 172 GLY A CA 1
ATOM 1374 C C . GLY A 1 172 ? 2.017 -16.759 3.942 1.00 85.50 172 GLY A C 1
ATOM 1375 O O . GLY A 1 172 ? 1.934 -17.727 4.699 1.00 85.50 172 GLY A O 1
ATOM 1376 N N . GLY A 1 173 ? 1.627 -16.838 2.667 1.00 83.56 173 GLY A N 1
ATOM 1377 C CA . GLY A 1 173 ? 1.152 -18.080 2.053 1.00 83.56 173 GLY A CA 1
ATOM 1378 C C . GLY A 1 173 ? -0.288 -18.449 2.413 1.00 83.56 173 GLY A C 1
ATOM 1379 O O . GLY A 1 173 ? -0.640 -19.627 2.349 1.00 83.56 173 GLY A O 1
ATOM 1380 N N . THR A 1 174 ? -1.106 -17.476 2.824 1.00 84.56 174 THR A N 1
ATOM 1381 C CA . THR A 1 174 ? -2.551 -17.658 3.049 1.00 84.56 174 THR A CA 1
ATOM 1382 C C . THR A 1 174 ? -3.366 -17.573 1.772 1.00 84.56 174 THR A C 1
ATOM 1384 O O . THR A 1 174 ? -4.432 -18.174 1.688 1.00 84.56 174 THR A O 1
ATOM 1387 N N . LEU A 1 175 ? -2.868 -16.843 0.777 1.00 87.25 175 LEU A N 1
ATOM 1388 C CA . LEU A 1 175 ? -3.462 -16.798 -0.550 1.00 87.25 175 LEU A CA 1
ATOM 1389 C C . LEU A 1 175 ? -2.957 -17.973 -1.405 1.00 87.25 175 LEU A C 1
ATOM 1391 O O . LEU A 1 175 ? -1.849 -18.472 -1.172 1.00 87.25 175 LEU A O 1
ATOM 1395 N N . PRO A 1 176 ? -3.718 -18.404 -2.430 1.00 86.69 176 PRO A N 1
ATOM 1396 C CA . PRO A 1 176 ? -3.207 -19.330 -3.435 1.00 86.69 176 PRO A CA 1
ATOM 1397 C C . PRO A 1 176 ? -1.883 -18.827 -4.023 1.00 86.69 176 PRO A C 1
ATOM 1399 O O . PRO A 1 176 ? -1.703 -17.623 -4.206 1.00 86.69 176 PRO A O 1
ATOM 1402 N N . ALA A 1 177 ? -0.970 -19.746 -4.350 1.00 82.25 177 ALA A N 1
ATOM 1403 C CA . ALA A 1 177 ? 0.421 -19.426 -4.694 1.00 82.25 177 ALA A CA 1
ATOM 1404 C C . ALA A 1 177 ? 0.581 -18.357 -5.791 1.00 82.25 177 ALA A C 1
ATOM 1406 O O . ALA A 1 177 ? 1.517 -17.570 -5.737 1.00 82.25 177 ALA A O 1
ATOM 1407 N N . PHE A 1 178 ? -0.343 -18.302 -6.754 1.00 83.06 178 PHE A N 1
ATOM 1408 C CA . PHE A 1 178 ? -0.341 -17.301 -7.824 1.00 83.06 178 PHE A CA 1
ATOM 1409 C C . PHE A 1 178 ? -0.596 -15.866 -7.316 1.00 83.06 178 PHE A C 1
ATOM 1411 O O . PHE A 1 178 ? 0.004 -14.909 -7.803 1.00 83.06 178 PHE A O 1
ATOM 1418 N N . TYR A 1 179 ? -1.454 -15.712 -6.304 1.00 87.25 179 TYR A N 1
ATOM 1419 C CA . TYR A 1 179 ? -1.827 -14.417 -5.723 1.00 87.25 179 TYR A CA 1
ATOM 1420 C C . TYR A 1 179 ? -0.966 -14.031 -4.515 1.00 87.25 179 TYR A C 1
ATOM 1422 O O . TYR A 1 179 ? -0.974 -12.868 -4.105 1.00 87.25 179 TYR A O 1
ATOM 1430 N N . ASN A 1 180 ? -0.234 -14.992 -3.947 1.00 85.31 180 ASN A N 1
ATOM 1431 C CA . ASN A 1 180 ? 0.686 -14.765 -2.842 1.00 85.31 180 ASN A CA 1
ATOM 1432 C C . ASN A 1 180 ? 1.981 -14.109 -3.335 1.00 85.31 180 ASN A C 1
ATOM 1434 O O . ASN A 1 180 ? 2.587 -14.529 -4.323 1.00 85.31 180 ASN A O 1
ATOM 1438 N N . VAL A 1 181 ? 2.446 -13.105 -2.604 1.00 86.75 181 VAL A N 1
ATOM 1439 C CA . VAL A 1 181 ? 3.708 -12.427 -2.892 1.00 86.75 181 VAL A CA 1
ATOM 1440 C C . VAL A 1 181 ? 4.841 -13.184 -2.206 1.00 86.75 181 VAL A C 1
ATOM 1442 O O . VAL A 1 181 ? 4.892 -13.272 -0.983 1.00 86.75 181 VAL A O 1
ATOM 1445 N N . SER A 1 182 ? 5.746 -13.755 -3.001 1.00 83.56 182 SER A N 1
ATOM 1446 C CA . SER A 1 182 ? 6.790 -14.665 -2.498 1.00 83.56 182 SER A CA 1
ATOM 1447 C C . SER A 1 182 ? 8.175 -14.020 -2.358 1.00 83.56 182 SER A C 1
ATOM 1449 O O . SER A 1 182 ? 9.071 -14.639 -1.791 1.00 83.56 182 SER A O 1
ATOM 1451 N N . GLY A 1 183 ? 8.357 -12.800 -2.870 1.00 87.19 183 GLY A N 1
ATOM 1452 C CA . GLY A 1 183 ? 9.612 -12.043 -2.826 1.00 87.19 183 GLY A CA 1
ATOM 1453 C C . GLY A 1 183 ? 9.434 -10.669 -2.173 1.00 87.19 183 GLY A C 1
ATOM 1454 O O . GLY A 1 183 ? 8.294 -10.254 -1.943 1.00 87.19 183 GLY A O 1
ATOM 1455 N N . PRO A 1 184 ? 10.534 -9.968 -1.847 1.00 91.50 184 PRO A N 1
ATOM 1456 C CA . PRO A 1 184 ? 10.446 -8.635 -1.275 1.00 91.50 184 PRO A CA 1
ATOM 1457 C C . PRO A 1 184 ? 9.761 -7.677 -2.245 1.00 91.50 184 PRO A C 1
ATOM 1459 O O . PRO A 1 184 ? 9.989 -7.713 -3.456 1.00 91.50 184 PRO A O 1
ATOM 1462 N N . ILE A 1 185 ? 8.912 -6.816 -1.696 1.00 94.31 185 ILE A N 1
ATOM 1463 C CA . ILE A 1 185 ? 8.110 -5.869 -2.470 1.00 94.31 185 ILE A CA 1
ATOM 1464 C C . ILE A 1 185 ? 8.390 -4.440 -2.056 1.00 94.31 185 ILE A C 1
ATOM 1466 O O . ILE A 1 185 ? 8.591 -4.131 -0.878 1.00 94.31 185 ILE A O 1
ATOM 1470 N N . THR A 1 186 ? 8.330 -3.555 -3.042 1.00 97.25 186 THR A N 1
ATOM 1471 C CA . THR A 1 186 ? 8.271 -2.119 -2.797 1.00 97.25 186 THR A CA 1
ATOM 1472 C C . THR A 1 186 ? 6.820 -1.739 -2.570 1.00 97.25 186 THR A C 1
ATOM 1474 O O . THR A 1 186 ? 5.982 -1.900 -3.452 1.00 97.25 186 THR A O 1
ATOM 1477 N N . VAL A 1 187 ? 6.512 -1.222 -1.389 1.00 97.50 187 VAL A N 1
ATOM 1478 C CA . VAL A 1 187 ? 5.176 -0.749 -1.044 1.00 97.50 187 VAL A CA 1
ATOM 1479 C C . VAL A 1 187 ? 5.186 0.766 -1.018 1.00 97.50 187 VAL A C 1
ATOM 1481 O O . VAL A 1 187 ? 5.931 1.364 -0.242 1.00 97.50 187 VAL A O 1
ATOM 1484 N N . ALA A 1 188 ? 4.363 1.373 -1.859 1.00 97.50 188 ALA A N 1
ATOM 1485 C CA . ALA A 1 188 ? 4.258 2.803 -2.066 1.00 97.50 188 ALA A CA 1
ATOM 1486 C C . ALA A 1 188 ? 2.853 3.315 -1.732 1.00 97.50 188 ALA A C 1
ATOM 1488 O O . ALA A 1 188 ? 1.858 2.594 -1.821 1.00 97.50 188 ALA A O 1
ATOM 1489 N N . LEU A 1 189 ? 2.783 4.582 -1.352 1.00 96.44 189 LEU A N 1
ATOM 1490 C CA . LEU A 1 189 ? 1.546 5.318 -1.139 1.00 96.44 189 LEU A CA 1
ATOM 1491 C C . LEU A 1 189 ? 1.789 6.807 -1.355 1.00 96.44 189 LEU A C 1
ATOM 1493 O O . LEU A 1 189 ? 2.933 7.272 -1.334 1.00 96.44 189 LEU A O 1
ATOM 1497 N N . GLU A 1 190 ? 0.705 7.552 -1.517 1.00 93.25 190 GLU A N 1
ATOM 1498 C CA . GLU A 1 190 ? 0.731 9.008 -1.493 1.00 93.25 190 GLU A CA 1
ATOM 1499 C C . GLU A 1 190 ? -0.120 9.514 -0.317 1.00 93.25 190 GLU A C 1
ATOM 1501 O O . GLU A 1 190 ? -1.306 9.185 -0.227 1.00 93.25 190 GLU A O 1
ATOM 1506 N N . PRO A 1 191 ? 0.455 10.283 0.624 1.00 91.00 191 PRO A N 1
ATOM 1507 C CA . PRO A 1 191 ? -0.317 10.952 1.659 1.00 91.00 191 PRO A CA 1
ATOM 1508 C C . PRO A 1 191 ? -1.293 11.946 1.029 1.00 91.00 191 PRO A C 1
ATOM 1510 O O . PRO A 1 191 ? -0.901 12.826 0.266 1.00 91.00 191 PRO A O 1
ATOM 1513 N N . GLY A 1 192 ? -2.571 11.827 1.376 1.00 87.38 192 GLY A N 1
ATOM 1514 C CA . GLY A 1 192 ? -3.608 12.671 0.804 1.00 87.38 192 GLY A CA 1
ATOM 1515 C C . GLY A 1 192 ? -4.938 12.548 1.528 1.00 87.38 192 GLY A C 1
ATOM 1516 O O . GLY A 1 192 ? -5.224 11.551 2.197 1.00 87.38 192 GLY A O 1
ATOM 1517 N N . ILE A 1 193 ? -5.764 13.582 1.380 1.00 85.44 193 ILE A N 1
ATOM 1518 C CA . ILE A 1 193 ? -7.177 13.523 1.746 1.00 85.44 193 ILE A CA 1
ATOM 1519 C C . ILE A 1 193 ? -7.921 12.935 0.540 1.00 85.44 193 ILE A C 1
ATOM 1521 O O . ILE A 1 193 ? -7.778 13.470 -0.558 1.00 85.44 193 ILE A O 1
ATOM 1525 N N . PRO A 1 194 ? -8.717 11.862 0.702 1.00 83.25 194 PRO A N 1
ATOM 1526 C CA . PRO A 1 194 ? -9.470 11.296 -0.411 1.00 83.25 194 PRO A CA 1
ATOM 1527 C C . PRO A 1 194 ? -10.400 12.332 -1.050 1.00 83.25 194 PRO A C 1
ATOM 1529 O O . PRO A 1 194 ? -11.111 13.036 -0.339 1.00 83.25 194 PRO A O 1
ATOM 1532 N N . ASN A 1 195 ? -10.489 12.357 -2.380 1.00 78.31 195 ASN A N 1
ATOM 1533 C CA . ASN A 1 195 ? -11.401 13.265 -3.092 1.00 78.31 195 ASN A CA 1
ATOM 1534 C C . ASN A 1 195 ? -12.889 12.939 -2.854 1.00 78.31 195 ASN A C 1
ATOM 1536 O O . ASN A 1 195 ? -13.759 13.784 -3.059 1.00 78.31 195 ASN A O 1
ATOM 1540 N N . SER A 1 196 ? -13.200 11.717 -2.403 1.00 82.00 196 SER A N 1
ATOM 1541 C CA . SER A 1 196 ? -14.569 11.316 -2.066 1.00 82.00 196 SER A CA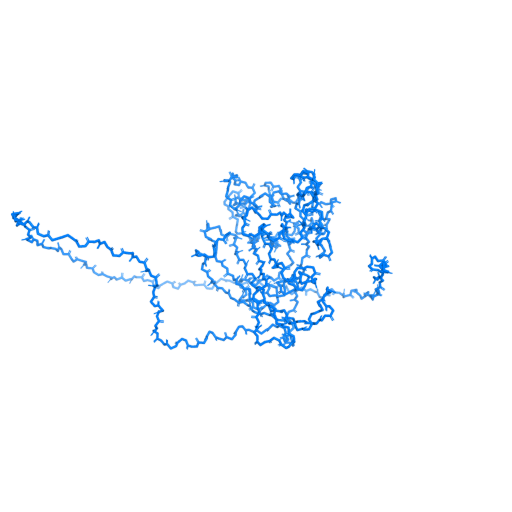 1
ATOM 1542 C C . SER A 1 196 ? -15.111 12.135 -0.882 1.00 82.00 196 SER A C 1
ATOM 1544 O O . SER A 1 196 ? -14.503 12.132 0.196 1.00 82.00 196 SER A O 1
ATOM 1546 N N . PRO A 1 197 ? -16.281 12.791 -1.016 1.00 81.00 197 PRO A N 1
ATOM 1547 C CA . PRO A 1 197 ? -16.921 13.515 0.082 1.00 81.00 197 PRO A CA 1
ATOM 1548 C C . PRO A 1 197 ? -17.200 12.645 1.313 1.00 81.00 197 PRO A C 1
ATOM 1550 O O . PRO A 1 197 ? -17.101 13.132 2.440 1.00 81.00 197 PRO A O 1
ATOM 1553 N N . GLU A 1 198 ? -17.535 11.370 1.096 1.00 82.81 198 GLU A N 1
ATOM 1554 C CA . GLU A 1 198 ? -17.816 10.401 2.157 1.00 82.81 198 GLU A CA 1
ATOM 1555 C C . GLU A 1 198 ? -16.561 10.125 2.990 1.00 82.81 198 GLU A C 1
ATOM 1557 O O . GLU A 1 198 ? -16.576 10.250 4.214 1.00 82.81 198 GLU A O 1
ATOM 1562 N N . TYR A 1 199 ? -15.444 9.830 2.327 1.00 83.19 199 TYR A N 1
ATOM 1563 C CA . TYR A 1 199 ? -14.210 9.450 3.010 1.00 83.19 199 TYR A CA 1
ATOM 1564 C C . TYR A 1 199 ? -13.405 10.649 3.524 1.00 83.19 199 TYR A C 1
ATOM 1566 O O . TYR A 1 199 ? -12.747 10.543 4.559 1.00 83.19 199 TYR A O 1
ATOM 1574 N N . SER A 1 200 ? -13.499 11.812 2.871 1.00 83.44 200 SER A N 1
ATOM 1575 C CA . SER A 1 200 ? -12.901 13.067 3.357 1.00 83.44 200 SER A CA 1
ATOM 1576 C C . SER A 1 200 ? -13.610 13.639 4.583 1.00 83.44 200 SER A C 1
ATOM 1578 O O . SER A 1 200 ? -13.019 14.416 5.333 1.00 83.44 200 SER A O 1
ATOM 1580 N N . ARG A 1 201 ? -14.877 13.270 4.824 1.00 81.38 201 ARG A N 1
ATOM 1581 C CA . ARG A 1 201 ? -15.637 13.724 5.998 1.00 81.38 201 ARG A CA 1
ATOM 1582 C C . ARG A 1 201 ? -14.933 13.380 7.309 1.00 81.38 201 ARG A C 1
ATOM 1584 O O . ARG A 1 201 ? -14.904 14.213 8.207 1.00 81.38 201 ARG A O 1
ATOM 1591 N N . LEU A 1 202 ? -14.303 12.211 7.373 1.00 80.19 202 LEU A N 1
ATOM 1592 C CA . LEU A 1 202 ? -13.471 11.771 8.490 1.00 80.19 202 LEU A CA 1
ATOM 1593 C C . LEU A 1 202 ? -12.457 12.838 8.929 1.00 80.19 202 LEU A C 1
ATOM 1595 O O . LEU A 1 202 ? -12.309 13.113 10.117 1.00 80.19 202 LEU A O 1
ATOM 1599 N N . TRP A 1 203 ? -11.768 13.451 7.966 1.00 80.12 203 TRP A N 1
ATOM 1600 C CA . TRP A 1 203 ? -10.743 14.456 8.240 1.00 80.12 203 TRP A CA 1
ATOM 1601 C C . TRP A 1 203 ? -11.337 15.716 8.845 1.00 80.12 203 TRP A C 1
ATOM 1603 O O . TRP A 1 203 ? -10.777 16.250 9.795 1.00 80.12 203 TRP A O 1
ATOM 1613 N N . ARG A 1 204 ? -12.525 16.113 8.383 1.00 77.25 204 ARG A N 1
ATOM 1614 C CA . ARG A 1 204 ? -13.277 17.229 8.968 1.00 77.25 204 ARG A CA 1
ATOM 1615 C C . ARG A 1 204 ? -13.746 16.941 10.397 1.00 77.25 204 ARG A C 1
ATOM 1617 O O . ARG A 1 204 ? -13.903 17.878 11.170 1.00 77.25 204 ARG A O 1
ATOM 1624 N N . GLU A 1 205 ? -13.971 15.673 10.742 1.00 80.06 205 GLU A N 1
ATOM 1625 C CA . GLU A 1 205 ? -14.393 15.251 12.085 1.00 80.06 205 GLU A CA 1
ATOM 1626 C C . GLU A 1 205 ? -13.218 15.090 13.065 1.00 80.06 205 GLU A C 1
ATOM 1628 O O . GLU A 1 205 ? -13.374 15.366 14.252 1.00 80.06 205 GLU A O 1
ATOM 1633 N N . ILE A 1 206 ? -12.047 14.647 12.592 1.00 79.19 206 ILE A N 1
ATOM 1634 C CA . ILE A 1 206 ? -10.863 14.413 13.440 1.00 79.19 206 ILE A CA 1
ATOM 1635 C C . ILE A 1 206 ? -9.983 15.656 13.544 1.00 79.19 206 ILE A C 1
ATOM 1637 O O . ILE A 1 206 ? -9.491 15.983 14.625 1.00 79.19 206 ILE A O 1
ATOM 1641 N N . VAL A 1 207 ? -9.733 16.315 12.416 1.00 81.94 207 VAL A N 1
ATOM 1642 C CA . VAL A 1 207 ? -8.875 17.492 12.324 1.00 81.94 207 VAL A CA 1
ATOM 1643 C C . VAL A 1 207 ? -9.790 18.684 12.117 1.00 81.94 207 VAL A C 1
ATOM 1645 O O . VAL A 1 207 ? -10.216 18.982 11.002 1.00 81.94 207 VAL A O 1
ATOM 1648 N N . THR A 1 208 ? -10.121 19.364 13.210 1.00 83.44 208 THR A N 1
ATOM 1649 C CA . THR A 1 208 ? -10.937 20.574 13.145 1.00 83.44 208 THR A CA 1
ATOM 1650 C C . THR A 1 208 ? -10.130 21.698 12.501 1.00 83.44 208 THR A C 1
ATOM 1652 O O . THR A 1 208 ? -8.985 21.973 12.886 1.00 83.44 208 THR A O 1
ATOM 1655 N N . ARG A 1 209 ? -10.728 22.355 11.508 1.00 84.44 209 ARG A N 1
ATOM 1656 C CA . ARG A 1 209 ? -10.172 23.568 10.905 1.00 84.44 209 ARG A CA 1
ATOM 1657 C C . ARG A 1 209 ? -10.142 24.684 11.948 1.00 84.44 209 ARG A C 1
ATOM 1659 O O . ARG A 1 209 ? -11.114 24.857 12.680 1.00 84.44 209 ARG A O 1
ATOM 1666 N N . HIS A 1 210 ? -9.034 25.410 12.033 1.00 87.12 210 HIS A N 1
ATOM 1667 C CA . HIS A 1 210 ? -8.924 26.543 12.948 1.00 87.12 210 HIS A CA 1
ATOM 1668 C C . HIS A 1 210 ? -9.670 27.768 12.409 1.00 87.12 210 HIS A C 1
ATOM 1670 O O . HIS A 1 210 ? -9.850 27.919 11.196 1.00 87.12 210 HIS A O 1
ATOM 1676 N N . ASP A 1 211 ? -10.070 28.664 13.312 1.00 83.75 211 ASP A N 1
ATOM 1677 C CA . ASP A 1 211 ? -10.663 29.945 12.935 1.00 83.75 211 ASP A CA 1
ATOM 1678 C C . ASP A 1 211 ? -9.699 30.711 12.019 1.00 83.75 211 ASP A C 1
ATOM 1680 O O . ASP A 1 211 ? -8.503 30.815 12.290 1.00 83.75 211 ASP A O 1
ATOM 1684 N N . HIS A 1 212 ? -10.221 31.218 10.899 1.00 88.00 212 HIS A N 1
ATOM 1685 C CA . HIS A 1 212 ? -9.467 31.924 9.851 1.00 88.00 212 HIS A CA 1
ATOM 1686 C C . HIS A 1 212 ? -8.383 31.110 9.112 1.00 88.00 212 HIS A C 1
ATOM 1688 O O . HIS A 1 212 ? -7.691 31.666 8.259 1.00 88.00 212 HIS A O 1
ATOM 1694 N N . GLU A 1 213 ? -8.244 29.804 9.357 1.00 90.44 213 GLU A N 1
ATOM 1695 C CA . GLU A 1 213 ? -7.315 28.954 8.604 1.00 90.44 213 GLU A CA 1
ATOM 1696 C C . GLU A 1 213 ? -7.753 28.867 7.140 1.00 90.44 213 GLU A C 1
ATOM 1698 O O . GLU A 1 213 ? -8.928 28.630 6.856 1.00 90.44 213 GLU A O 1
ATOM 1703 N N . SER A 1 214 ? -6.834 29.041 6.188 1.00 89.81 214 SER A N 1
ATOM 1704 C CA . SER A 1 214 ? -7.140 28.850 4.764 1.00 89.81 214 SER A CA 1
ATOM 1705 C C . SER A 1 214 ? -7.364 27.363 4.438 1.00 89.81 214 SER A C 1
ATOM 1707 O O . SER A 1 214 ? -6.892 26.490 5.162 1.00 89.81 214 SER A O 1
ATOM 1709 N N . GLY A 1 215 ? -8.068 27.051 3.343 1.00 85.69 215 GLY A N 1
ATOM 1710 C CA . GLY A 1 215 ? -8.239 25.653 2.913 1.00 85.69 215 GLY A CA 1
ATOM 1711 C C . GLY A 1 215 ? -6.896 24.969 2.633 1.00 85.69 215 GLY A C 1
ATOM 1712 O O . GLY A 1 215 ? -6.662 23.858 3.088 1.00 85.69 215 GLY A O 1
ATOM 1713 N N . TYR A 1 216 ? -5.976 25.697 1.999 1.00 86.75 216 TYR A N 1
ATOM 1714 C CA . TYR A 1 216 ? -4.622 25.229 1.707 1.00 86.75 216 TYR A CA 1
ATOM 1715 C C . TYR A 1 216 ? -3.807 24.922 2.974 1.00 86.75 216 TYR A C 1
ATOM 1717 O O . TYR A 1 216 ? -3.167 23.879 3.071 1.00 86.75 216 TYR A O 1
ATOM 1725 N N . SER A 1 217 ? -3.860 25.806 3.976 1.00 88.75 217 SER A N 1
ATOM 1726 C CA . SER A 1 217 ? -3.177 25.597 5.262 1.00 88.75 217 SER A CA 1
ATOM 1727 C C . SER A 1 217 ? -3.732 24.381 6.010 1.00 88.75 217 SER A C 1
ATOM 1729 O O . SER A 1 217 ? -2.966 23.604 6.577 1.00 88.75 217 SER A O 1
ATOM 1731 N N . TYR A 1 218 ? -5.053 24.194 5.964 1.00 88.75 218 TYR A N 1
ATOM 1732 C CA . TYR A 1 218 ? -5.720 23.036 6.551 1.00 88.75 218 TYR A CA 1
ATOM 1733 C C . TYR A 1 218 ? -5.290 21.720 5.888 1.00 88.75 218 TYR A C 1
ATOM 1735 O O . TYR A 1 218 ? -4.972 20.750 6.578 1.00 88.75 218 TYR A O 1
ATOM 1743 N N . GLU A 1 219 ? -5.240 21.693 4.556 1.00 86.50 219 GLU A N 1
ATOM 1744 C CA . GLU A 1 219 ? -4.793 20.526 3.792 1.00 86.50 219 GLU A CA 1
ATOM 1745 C C . GLU A 1 219 ? -3.333 20.176 4.089 1.00 86.50 219 GLU A C 1
ATOM 1747 O O . GLU A 1 219 ? -3.047 19.023 4.403 1.00 86.50 219 GLU A O 1
ATOM 1752 N N . LEU A 1 220 ? -2.428 21.161 4.084 1.00 88.12 220 LEU A N 1
ATOM 1753 C CA . LEU A 1 220 ? -1.022 20.969 4.459 1.00 88.12 220 LEU A CA 1
ATOM 1754 C C . LEU A 1 220 ? -0.873 20.340 5.846 1.00 88.12 220 LEU A C 1
ATOM 1756 O O . LEU A 1 220 ? -0.136 19.373 6.016 1.00 88.12 220 LEU A O 1
ATOM 1760 N N . ARG A 1 221 ? -1.629 20.826 6.833 1.00 89.75 221 ARG A N 1
ATOM 1761 C CA . ARG A 1 221 ? -1.602 20.277 8.192 1.00 89.75 221 ARG A CA 1
ATOM 1762 C C . ARG A 1 221 ? -2.089 18.826 8.246 1.00 89.75 221 ARG A C 1
ATOM 1764 O O . ARG A 1 221 ? -1.514 18.011 8.966 1.00 89.75 221 ARG A O 1
ATOM 1771 N N . CYS A 1 222 ? -3.130 18.481 7.486 1.00 88.62 222 CYS A N 1
ATOM 1772 C CA . CYS A 1 222 ? -3.593 17.095 7.380 1.00 88.62 222 CYS A CA 1
ATOM 1773 C C . CYS A 1 222 ? -2.533 16.193 6.730 1.00 88.62 222 CYS A C 1
ATOM 1775 O O . CYS A 1 222 ? -2.313 15.075 7.201 1.00 88.62 222 CYS A O 1
ATOM 1777 N N . LEU A 1 223 ? -1.858 16.687 5.688 1.00 89.44 223 LEU A N 1
ATOM 1778 C CA . LEU A 1 223 ? -0.768 15.982 5.014 1.00 89.44 223 LEU A CA 1
ATOM 1779 C C . LEU A 1 223 ? 0.399 15.712 5.967 1.00 89.44 223 LEU A C 1
ATOM 1781 O O . LEU A 1 223 ? 0.813 14.564 6.081 1.00 89.44 223 LEU A O 1
ATOM 1785 N N . GLU A 1 224 ? 0.849 16.704 6.737 1.00 90.75 224 GLU A N 1
ATOM 1786 C CA . GLU A 1 224 ? 1.927 16.520 7.720 1.00 90.75 224 GLU A CA 1
ATOM 1787 C C . GLU A 1 224 ? 1.580 15.461 8.783 1.00 90.75 224 GLU A C 1
ATOM 1789 O O . GLU A 1 224 ? 2.431 14.674 9.207 1.00 90.75 224 GLU A O 1
ATOM 1794 N N . ILE A 1 225 ? 0.318 15.411 9.231 1.00 90.31 225 ILE A N 1
ATOM 1795 C CA . ILE A 1 225 ? -0.152 14.389 10.180 1.00 90.31 225 ILE A CA 1
ATOM 1796 C C . ILE A 1 225 ? -0.085 12.992 9.547 1.00 90.31 225 ILE A C 1
ATOM 1798 O O . ILE A 1 225 ? 0.341 12.034 10.206 1.00 90.31 225 ILE A O 1
ATOM 1802 N N . LEU A 1 226 ? -0.512 12.872 8.287 1.00 90.62 226 LEU A N 1
ATOM 1803 C CA . LEU A 1 226 ? -0.478 11.628 7.521 1.00 90.62 226 LEU A CA 1
ATOM 1804 C C . LEU A 1 226 ? 0.951 11.156 7.260 1.00 90.62 226 LEU A C 1
ATOM 1806 O O . LEU A 1 226 ? 1.258 9.999 7.540 1.00 90.62 226 LEU A O 1
ATOM 1810 N N . GLU A 1 227 ? 1.829 12.042 6.798 1.00 93.75 227 GLU A N 1
ATOM 1811 C CA . GLU A 1 227 ? 3.244 11.761 6.552 1.00 93.75 227 GLU A CA 1
ATOM 1812 C C . GLU A 1 227 ? 3.907 11.204 7.809 1.00 93.75 227 GLU A C 1
ATOM 1814 O O . GLU A 1 227 ? 4.373 10.067 7.798 1.00 93.75 227 GLU A O 1
ATOM 1819 N N . ARG A 1 228 ? 3.807 11.902 8.949 1.00 93.19 228 ARG A N 1
ATOM 1820 C CA . ARG A 1 228 ? 4.356 11.414 10.229 1.00 93.19 228 ARG A CA 1
ATOM 1821 C C . ARG A 1 228 ? 3.756 10.078 10.664 1.00 93.19 228 ARG A C 1
ATOM 1823 O O . ARG A 1 228 ? 4.382 9.290 11.378 1.00 93.19 228 ARG A O 1
ATOM 1830 N N . MET A 1 229 ? 2.496 9.811 10.322 1.00 92.38 229 MET A N 1
ATOM 1831 C CA . MET A 1 229 ? 1.876 8.515 10.586 1.00 92.38 229 MET A CA 1
ATOM 1832 C C . MET A 1 229 ? 2.504 7.415 9.722 1.00 92.38 229 MET A C 1
ATOM 1834 O O . MET A 1 229 ? 2.851 6.363 10.264 1.00 92.38 229 MET A O 1
ATOM 1838 N N . TYR A 1 230 ? 2.718 7.656 8.431 1.00 95.94 230 TYR A N 1
ATOM 1839 C CA . TYR A 1 230 ? 3.370 6.700 7.537 1.00 95.94 230 TYR A CA 1
ATOM 1840 C C . TYR A 1 230 ? 4.861 6.521 7.854 1.00 95.94 230 TYR A C 1
ATOM 1842 O O . TYR A 1 230 ? 5.337 5.385 7.878 1.00 95.94 230 TYR A O 1
ATOM 1850 N N . GLU A 1 231 ? 5.582 7.584 8.214 1.00 95.94 231 GLU A N 1
ATOM 1851 C CA . GLU A 1 231 ? 6.985 7.521 8.649 1.00 95.94 231 GLU A CA 1
ATOM 1852 C C . GLU A 1 231 ? 7.173 6.614 9.866 1.00 95.94 231 GLU A C 1
ATOM 1854 O O . GLU A 1 231 ? 8.044 5.743 9.875 1.00 95.94 231 GLU A O 1
ATOM 1859 N N . ARG A 1 232 ? 6.285 6.722 10.865 1.00 94.19 232 ARG A N 1
ATOM 1860 C CA . ARG A 1 232 ? 6.268 5.810 12.027 1.00 94.19 232 ARG A CA 1
ATOM 1861 C C . ARG A 1 232 ? 6.010 4.351 11.649 1.00 94.19 232 ARG A C 1
ATOM 1863 O O . ARG A 1 232 ? 6.325 3.454 12.423 1.00 94.19 232 ARG A O 1
ATOM 1870 N N . ASN A 1 233 ? 5.448 4.112 10.468 1.00 95.38 233 ASN A N 1
ATOM 1871 C CA . ASN A 1 233 ? 5.247 2.789 9.883 1.00 95.38 233 ASN A CA 1
ATOM 1872 C C . ASN A 1 233 ? 6.330 2.432 8.850 1.00 95.38 233 ASN A C 1
ATOM 1874 O O . ASN A 1 233 ? 6.138 1.516 8.049 1.00 95.38 233 ASN A O 1
ATOM 1878 N N . GLY A 1 234 ? 7.474 3.119 8.874 1.00 95.69 234 GLY A N 1
ATOM 1879 C CA . GLY A 1 234 ? 8.667 2.791 8.095 1.00 95.69 234 GLY A CA 1
ATOM 1880 C C . GLY A 1 234 ? 8.669 3.304 6.657 1.00 95.69 234 GLY A C 1
ATOM 1881 O O . GLY A 1 234 ? 9.600 2.985 5.921 1.00 95.69 234 GLY A O 1
ATOM 1882 N N . TYR A 1 235 ? 7.660 4.073 6.246 1.00 97.44 235 TYR A N 1
ATOM 1883 C CA . TYR A 1 235 ? 7.653 4.728 4.941 1.00 97.44 235 TYR A CA 1
ATOM 1884 C C . TYR A 1 235 ? 8.605 5.921 4.930 1.00 97.44 235 TYR A C 1
ATOM 1886 O O . TYR A 1 235 ? 8.733 6.632 5.921 1.00 97.44 235 TYR A O 1
ATOM 1894 N N . LYS A 1 236 ? 9.264 6.157 3.799 1.00 97.06 236 LYS A N 1
ATOM 1895 C CA . LYS A 1 236 ? 10.110 7.336 3.589 1.00 97.06 236 LYS A CA 1
ATOM 1896 C C . LYS A 1 236 ? 9.814 7.940 2.231 1.00 97.06 236 LYS A C 1
ATOM 1898 O O . LYS A 1 236 ? 9.478 7.209 1.296 1.00 97.06 236 LYS A O 1
ATOM 1903 N N . HIS A 1 237 ? 9.968 9.253 2.115 1.00 96.31 237 HIS A N 1
ATOM 1904 C CA . HIS A 1 237 ? 9.885 9.933 0.827 1.00 96.31 237 HIS A CA 1
ATOM 1905 C C . HIS A 1 237 ? 10.858 9.318 -0.178 1.00 96.31 237 HIS A C 1
ATOM 1907 O O . HIS A 1 237 ? 11.955 8.895 0.184 1.00 96.31 237 HIS A O 1
ATOM 1913 N N . CYS A 1 238 ? 10.439 9.246 -1.438 1.00 95.12 238 CYS A N 1
ATOM 1914 C CA . CYS A 1 238 ? 11.289 8.770 -2.530 1.00 95.12 238 CYS A CA 1
ATOM 1915 C C . CYS A 1 238 ? 11.858 9.917 -3.368 1.00 95.12 238 CYS A C 1
ATOM 1917 O O . CYS A 1 238 ? 12.782 9.707 -4.141 1.00 95.12 238 CYS A O 1
ATOM 1919 N N . ARG A 1 239 ? 11.325 11.131 -3.222 1.00 92.12 239 ARG A N 1
ATOM 1920 C CA . ARG A 1 239 ? 11.799 12.354 -3.879 1.00 92.12 239 ARG A CA 1
ATOM 1921 C C . ARG A 1 239 ? 11.550 13.547 -2.960 1.00 92.12 239 ARG A C 1
ATOM 1923 O O . ARG A 1 239 ? 10.973 13.399 -1.883 1.00 92.12 239 ARG A O 1
ATOM 1930 N N . SER A 1 240 ? 11.966 14.728 -3.406 1.00 86.75 240 SER A N 1
ATOM 1931 C CA . SER A 1 240 ? 11.579 15.989 -2.778 1.00 86.75 240 SER A CA 1
ATOM 1932 C C . SER A 1 240 ? 10.055 16.097 -2.686 1.00 86.75 240 SER A C 1
ATOM 1934 O O . SER A 1 240 ? 9.364 15.872 -3.680 1.00 86.75 240 SER A O 1
ATOM 1936 N N . ILE A 1 241 ? 9.540 16.512 -1.524 1.00 80.56 241 ILE A N 1
ATOM 1937 C CA . ILE A 1 241 ? 8.099 16.710 -1.276 1.00 80.56 241 ILE A CA 1
ATOM 1938 C C . ILE A 1 241 ? 7.447 17.722 -2.231 1.00 80.56 241 ILE A C 1
ATOM 1940 O O . ILE A 1 241 ? 6.231 17.710 -2.415 1.00 80.56 241 ILE A O 1
ATOM 1944 N N . TYR A 1 242 ? 8.257 18.593 -2.840 1.00 80.94 242 TYR A N 1
ATOM 1945 C CA . TYR A 1 242 ? 7.817 19.577 -3.828 1.00 80.94 242 TYR A CA 1
ATOM 1946 C C . TYR A 1 242 ? 7.627 18.973 -5.227 1.00 80.94 242 TYR A C 1
ATOM 1948 O O . TYR A 1 242 ? 6.858 19.516 -6.013 1.00 80.94 242 TYR A O 1
ATOM 1956 N N . ASP A 1 243 ? 8.293 17.850 -5.517 1.00 80.38 243 ASP A N 1
ATOM 1957 C CA . ASP A 1 243 ? 8.236 17.167 -6.816 1.00 80.38 243 ASP A CA 1
ATOM 1958 C C . ASP A 1 243 ? 7.276 15.976 -6.792 1.00 80.38 243 ASP A C 1
ATOM 1960 O O . ASP A 1 243 ? 6.570 15.704 -7.761 1.00 80.38 243 ASP A O 1
ATOM 1964 N N . SER A 1 244 ? 7.284 15.217 -5.696 1.00 85.12 244 SER A N 1
ATOM 1965 C CA . SER A 1 244 ? 6.398 14.079 -5.494 1.00 85.12 244 SER A CA 1
ATOM 1966 C C . SER A 1 244 ? 6.242 13.777 -4.012 1.00 85.12 244 SER A C 1
ATOM 1968 O O . SER A 1 244 ? 7.212 13.739 -3.257 1.00 85.12 244 SER A O 1
ATOM 1970 N N . ARG A 1 245 ? 5.007 13.486 -3.609 1.00 89.94 245 ARG A N 1
ATOM 1971 C CA . ARG A 1 245 ? 4.664 13.098 -2.237 1.00 89.94 245 ARG A CA 1
ATOM 1972 C C . ARG A 1 245 ? 4.722 11.590 -2.013 1.00 89.94 245 ARG A C 1
ATOM 1974 O O . ARG A 1 245 ? 4.377 11.118 -0.936 1.00 89.94 245 ARG A O 1
ATOM 1981 N N . VAL A 1 246 ? 5.176 10.825 -3.005 1.00 95.31 246 VAL A N 1
ATOM 1982 C CA . VAL A 1 246 ? 5.235 9.368 -2.904 1.00 95.31 246 VAL A CA 1
ATOM 1983 C C . VAL A 1 246 ? 6.203 8.962 -1.802 1.00 95.31 246 VAL A C 1
ATOM 1985 O O . VAL A 1 246 ? 7.400 9.281 -1.819 1.00 95.31 246 VAL A O 1
ATOM 1988 N N . MET A 1 247 ? 5.664 8.211 -0.851 1.00 97.69 247 MET A N 1
ATOM 1989 C CA . MET A 1 247 ? 6.425 7.550 0.189 1.00 97.69 247 MET A CA 1
ATOM 1990 C C . MET A 1 247 ? 6.427 6.054 -0.078 1.00 97.69 247 MET A C 1
ATOM 1992 O O . MET A 1 247 ? 5.410 5.483 -0.470 1.00 97.69 247 MET A O 1
ATOM 1996 N N . ALA A 1 248 ? 7.554 5.399 0.175 1.00 98.06 248 ALA A N 1
ATOM 1997 C CA . ALA A 1 248 ? 7.654 3.960 0.014 1.00 98.06 248 ALA A CA 1
ATOM 1998 C C . ALA A 1 248 ? 8.518 3.306 1.089 1.00 98.06 248 ALA A C 1
ATOM 2000 O O . ALA A 1 248 ? 9.312 3.949 1.784 1.00 98.06 248 ALA A O 1
ATOM 2001 N N . ARG A 1 249 ? 8.358 1.994 1.207 1.00 97.44 249 ARG A N 1
ATOM 2002 C CA . ARG A 1 249 ? 9.194 1.108 2.012 1.00 97.44 249 ARG A CA 1
ATOM 2003 C C . ARG A 1 249 ? 9.338 -0.237 1.322 1.00 97.44 249 ARG A C 1
ATOM 2005 O O . ARG A 1 249 ? 8.505 -0.609 0.502 1.00 97.44 249 ARG A O 1
ATOM 2012 N N . VAL A 1 250 ? 10.357 -0.988 1.715 1.00 97.12 250 VAL A N 1
ATOM 2013 C CA . VAL A 1 250 ? 10.468 -2.401 1.348 1.00 97.12 250 VAL A CA 1
ATOM 2014 C C . VAL A 1 250 ? 9.774 -3.246 2.414 1.00 97.12 250 VAL A C 1
ATOM 2016 O O . VAL A 1 250 ? 9.849 -2.956 3.616 1.00 97.12 250 VAL A O 1
ATOM 2019 N N . VAL A 1 251 ? 9.044 -4.263 1.971 1.00 95.19 251 VAL A N 1
ATOM 2020 C CA . VAL A 1 251 ? 8.447 -5.283 2.831 1.00 95.19 251 VAL A CA 1
ATOM 2021 C C . VAL A 1 251 ? 8.996 -6.635 2.412 1.00 95.19 251 VAL A C 1
ATOM 2023 O O . VAL A 1 251 ? 8.843 -7.056 1.268 1.00 95.19 251 VAL A O 1
ATOM 2026 N N . GLU A 1 252 ? 9.632 -7.300 3.368 1.00 91.62 252 GLU A N 1
ATOM 2027 C CA . GLU A 1 252 ? 10.134 -8.659 3.213 1.00 91.62 252 GLU A CA 1
ATOM 2028 C C . GLU A 1 252 ? 9.001 -9.670 3.428 1.00 91.62 252 GLU A C 1
ATOM 2030 O O . GLU A 1 252 ? 8.173 -9.464 4.327 1.00 91.62 252 GLU A O 1
ATOM 2035 N N . PRO A 1 253 ? 8.959 -10.777 2.665 1.00 86.62 253 PRO A N 1
ATOM 2036 C CA . PRO A 1 253 ? 7.983 -11.828 2.885 1.00 86.62 253 PRO A CA 1
ATOM 2037 C C . PRO A 1 253 ? 8.129 -12.414 4.282 1.00 86.62 253 PRO A C 1
ATOM 2039 O O . PRO A 1 253 ? 9.226 -12.768 4.724 1.00 86.62 253 PRO A O 1
ATOM 2042 N N . VAL A 1 254 ? 7.005 -12.569 4.974 1.00 82.12 254 VAL A N 1
ATOM 2043 C CA . VAL A 1 254 ? 7.001 -13.279 6.249 1.00 82.12 254 VAL A CA 1
ATOM 2044 C C . VAL A 1 254 ? 6.989 -14.772 5.950 1.00 82.12 254 VAL A C 1
ATOM 2046 O O . VAL A 1 254 ? 6.054 -15.282 5.336 1.00 82.12 254 VAL A O 1
ATOM 2049 N N . ALA A 1 255 ? 8.034 -15.485 6.380 1.00 71.88 255 ALA A N 1
ATOM 2050 C CA . ALA A 1 255 ? 8.061 -16.938 6.273 1.00 71.88 255 ALA A CA 1
ATOM 2051 C C . ALA A 1 255 ? 6.828 -17.522 6.973 1.00 71.88 255 ALA A C 1
ATOM 2053 O O . ALA A 1 255 ? 6.553 -17.187 8.126 1.00 71.88 255 ALA A O 1
ATOM 2054 N N . ARG A 1 256 ? 6.094 -18.393 6.272 1.00 70.25 256 ARG A N 1
ATOM 2055 C CA . ARG A 1 256 ? 4.920 -19.061 6.833 1.00 70.25 256 ARG A CA 1
ATOM 2056 C C . ARG A 1 256 ? 5.335 -19.852 8.069 1.00 70.25 256 ARG A C 1
ATOM 2058 O O . ARG A 1 256 ? 6.060 -20.838 7.950 1.00 70.25 256 ARG A O 1
ATOM 2065 N N . ASP A 1 257 ? 4.847 -19.436 9.230 1.00 69.31 257 ASP A N 1
ATOM 2066 C CA . ASP A 1 257 ? 4.941 -20.218 10.455 1.00 69.31 257 ASP A CA 1
ATOM 2067 C C . ASP A 1 257 ? 3.703 -21.130 10.542 1.00 69.31 257 ASP A C 1
ATOM 2069 O O . ASP A 1 257 ? 2.579 -20.633 10.638 1.00 69.31 257 ASP A O 1
ATOM 2073 N N . PRO A 1 258 ? 3.858 -22.467 10.482 1.00 65.31 258 PRO A N 1
ATOM 2074 C CA . PRO A 1 258 ? 2.742 -23.402 10.621 1.00 65.31 258 PRO A CA 1
ATOM 2075 C C . PRO A 1 258 ? 1.997 -23.281 11.960 1.00 65.31 258 PRO A C 1
ATOM 2077 O O . PRO A 1 258 ? 0.858 -23.729 12.059 1.00 65.31 258 PRO A O 1
ATOM 2080 N N . GLY A 1 259 ? 2.633 -22.707 12.988 1.00 65.38 259 GLY A N 1
ATOM 2081 C CA . GLY A 1 259 ? 2.038 -22.436 14.295 1.00 65.38 259 GLY A CA 1
ATOM 2082 C C . GLY A 1 259 ? 1.306 -21.096 14.391 1.00 65.38 259 GLY A C 1
ATOM 2083 O O . GLY A 1 259 ? 0.767 -20.781 15.455 1.00 65.38 259 GLY A O 1
ATOM 2084 N N . ASP A 1 260 ? 1.271 -20.307 13.314 1.00 69.19 260 ASP A N 1
ATOM 2085 C CA . ASP A 1 260 ? 0.692 -18.968 13.307 1.00 69.19 260 ASP A CA 1
ATOM 2086 C C . ASP A 1 260 ? -0.839 -18.998 13.363 1.00 69.19 260 ASP A C 1
ATOM 2088 O O . ASP A 1 260 ? -1.543 -18.975 12.355 1.00 69.19 260 ASP A O 1
ATOM 2092 N N . ARG A 1 261 ? -1.371 -19.021 14.587 1.00 62.03 261 ARG A N 1
ATOM 2093 C CA . ARG A 1 261 ? -2.818 -18.997 14.859 1.00 62.03 261 ARG A CA 1
ATOM 2094 C C . ARG A 1 261 ? -3.503 -17.699 14.420 1.00 62.03 261 ARG A C 1
ATOM 2096 O O . ARG A 1 261 ? -4.726 -17.627 14.465 1.00 62.03 261 ARG A O 1
ATOM 2103 N N . LEU A 1 262 ? -2.733 -16.686 14.017 1.00 65.75 262 LEU A N 1
ATOM 2104 C CA . LEU A 1 262 ? -3.247 -15.416 13.503 1.00 65.75 262 LEU A CA 1
ATOM 2105 C C . LEU A 1 262 ? -3.782 -15.553 12.072 1.00 65.75 262 LEU A C 1
ATOM 2107 O O . LEU A 1 262 ? -4.480 -14.661 11.601 1.00 65.75 262 LEU A O 1
ATOM 2111 N N . MET A 1 263 ? -3.455 -16.655 11.392 1.00 65.38 263 MET A N 1
ATOM 2112 C CA . MET A 1 263 ? -3.707 -16.899 9.976 1.00 65.38 263 MET A CA 1
ATOM 2113 C C . MET A 1 263 ? -4.601 -18.130 9.838 1.00 65.38 263 MET A C 1
ATOM 2115 O O . MET A 1 263 ? -4.141 -19.230 9.526 1.00 65.38 263 MET A O 1
ATOM 2119 N N . MET A 1 264 ? -5.890 -17.971 10.131 1.00 56.94 264 MET A N 1
ATOM 2120 C CA . MET A 1 264 ? -6.844 -19.043 9.872 1.00 56.94 264 MET A CA 1
ATOM 2121 C C . MET A 1 264 ? -7.194 -19.051 8.380 1.00 56.94 264 MET A C 1
ATOM 2123 O O . MET A 1 264 ? -7.534 -17.995 7.840 1.00 56.94 264 MET A O 1
ATOM 2127 N N . PRO A 1 265 ? -7.137 -20.208 7.689 1.00 48.34 265 PRO A N 1
ATOM 2128 C CA . PRO A 1 265 ? -7.772 -20.306 6.382 1.00 48.34 265 PRO A CA 1
ATOM 2129 C C . PRO A 1 265 ? -9.237 -19.868 6.533 1.00 48.34 265 PRO A C 1
ATOM 2131 O O . PRO A 1 265 ? -9.827 -20.132 7.586 1.00 48.34 265 PRO A O 1
ATOM 2134 N N . PRO A 1 266 ? -9.815 -19.164 5.542 1.00 47.88 266 PRO A N 1
ATOM 2135 C CA . PRO A 1 266 ? -11.223 -18.813 5.610 1.00 47.88 266 PRO A CA 1
ATOM 2136 C C . PRO A 1 26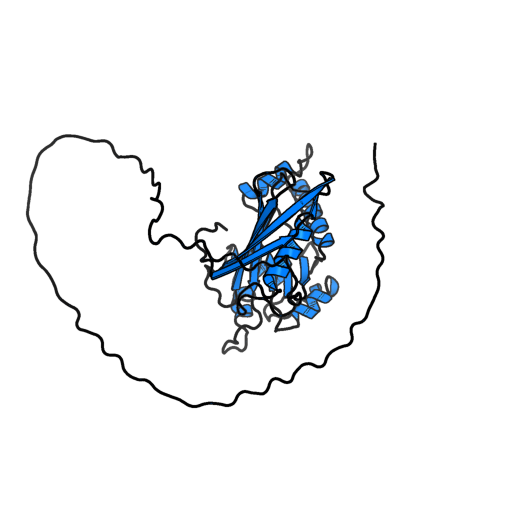6 ? -12.016 -20.094 5.869 1.00 47.88 266 PRO A C 1
ATOM 2138 O O . PRO A 1 266 ? -11.749 -21.120 5.233 1.00 47.88 266 PRO A O 1
ATOM 2141 N N . ASP A 1 267 ? -12.957 -20.045 6.816 1.00 43.81 267 ASP A N 1
ATOM 2142 C CA . ASP A 1 267 ? -13.946 -21.111 6.931 1.00 43.81 267 ASP A CA 1
ATOM 2143 C C . ASP A 1 267 ? -14.507 -21.364 5.527 1.00 43.81 267 ASP A C 1
ATOM 2145 O O . ASP A 1 267 ? -14.735 -20.391 4.787 1.00 43.81 267 ASP A O 1
ATOM 2149 N N . PRO A 1 268 ? -14.694 -22.634 5.118 1.00 35.72 268 PRO A N 1
ATOM 2150 C CA . PRO A 1 268 ? -15.360 -22.905 3.858 1.00 35.72 268 PRO A CA 1
ATOM 2151 C C . PRO A 1 268 ? -16.655 -22.088 3.850 1.00 35.72 268 PRO A C 1
ATOM 2153 O O . PRO A 1 268 ? -17.314 -22.016 4.897 1.00 35.72 268 PRO A O 1
ATOM 2156 N N . PRO A 1 269 ? -16.999 -21.430 2.723 1.00 35.38 269 PRO A N 1
ATOM 2157 C CA . PRO A 1 269 ? -18.241 -20.679 2.651 1.00 35.38 269 PRO A CA 1
ATOM 2158 C C . PRO A 1 269 ? -19.341 -21.588 3.198 1.00 35.38 269 PRO A C 1
ATOM 2160 O O . PRO A 1 269 ? -19.336 -22.779 2.848 1.00 35.38 269 PRO A O 1
ATOM 2163 N N . PRO A 1 270 ? -20.212 -21.090 4.100 1.00 33.91 270 PRO A N 1
ATOM 2164 C CA . PRO A 1 270 ? -21.297 -21.906 4.620 1.00 33.91 270 PRO A CA 1
ATOM 2165 C C . PRO A 1 270 ? -21.946 -22.549 3.407 1.00 33.91 270 PRO A C 1
ATOM 2167 O O . PRO A 1 270 ? -22.220 -21.834 2.441 1.00 33.91 270 PRO A O 1
ATOM 2170 N N . LEU A 1 271 ? -22.054 -23.884 3.409 1.00 32.59 271 LEU A N 1
ATOM 2171 C CA . LEU A 1 271 ? -22.689 -24.624 2.326 1.00 32.59 271 LEU A CA 1
ATOM 2172 C C . LEU A 1 271 ? -24.032 -23.946 2.110 1.00 32.59 271 LEU A C 1
ATOM 2174 O O . LEU A 1 271 ? -24.943 -24.110 2.919 1.00 32.59 271 LEU A O 1
ATOM 2178 N N . ALA A 1 272 ? -24.109 -23.103 1.081 1.00 35.91 272 ALA A N 1
ATOM 2179 C CA . ALA A 1 272 ? -25.347 -22.478 0.710 1.00 35.91 272 ALA A CA 1
ATOM 2180 C C . ALA A 1 272 ? -26.254 -23.663 0.426 1.00 35.91 272 ALA A C 1
ATOM 2182 O O . ALA A 1 272 ? -25.960 -24.468 -0.464 1.00 35.91 272 ALA A O 1
ATOM 2183 N N . GLU A 1 273 ? -27.306 -23.815 1.230 1.00 35.00 273 GLU A N 1
ATOM 2184 C CA . GLU A 1 273 ? -28.444 -24.609 0.814 1.00 35.00 273 GLU A CA 1
ATOM 2185 C C . GLU A 1 273 ? -28.732 -24.186 -0.621 1.00 35.00 273 GLU A C 1
ATOM 2187 O O . GLU A 1 273 ? -28.925 -23.003 -0.920 1.00 35.00 273 GLU A O 1
ATOM 2192 N N . ALA A 1 274 ? -28.588 -25.149 -1.526 1.00 34.59 274 ALA A N 1
ATOM 2193 C CA . ALA A 1 274 ? -28.684 -24.918 -2.945 1.00 34.59 274 ALA A CA 1
ATOM 2194 C C . ALA A 1 274 ? -29.961 -24.122 -3.244 1.00 34.59 274 ALA A C 1
ATOM 2196 O O . ALA A 1 274 ? -31.068 -24.578 -2.975 1.00 34.59 274 ALA A O 1
ATOM 2197 N N . GLY A 1 275 ? -29.786 -22.936 -3.823 1.00 35.19 275 GLY A N 1
ATOM 2198 C CA . GLY A 1 275 ? -30.868 -22.168 -4.417 1.00 35.19 275 GLY A CA 1
ATOM 2199 C C . GLY A 1 275 ? -31.744 -21.411 -3.424 1.00 35.19 275 GLY A C 1
ATOM 2200 O O . GLY A 1 275 ? -32.801 -21.888 -3.025 1.00 35.19 275 GLY A O 1
ATOM 2201 N N . ARG A 1 276 ? -31.376 -20.153 -3.171 1.00 29.98 276 ARG A N 1
ATOM 2202 C CA . ARG A 1 276 ? -32.305 -19.012 -3.105 1.00 29.98 276 ARG A CA 1
ATOM 2203 C C . ARG A 1 276 ? -31.494 -17.722 -3.144 1.00 29.98 276 ARG A C 1
ATOM 2205 O O . ARG A 1 276 ? -30.947 -17.274 -2.145 1.00 29.98 276 ARG A O 1
ATOM 2212 N N . THR A 1 277 ? -31.417 -17.127 -4.327 1.00 32.84 277 THR A N 1
ATOM 2213 C CA . THR A 1 277 ? -31.127 -15.702 -4.476 1.00 32.84 277 THR A CA 1
ATOM 2214 C C . THR A 1 277 ? -32.131 -14.909 -3.627 1.00 32.84 277 THR A C 1
ATOM 2216 O O . THR A 1 277 ? -33.334 -15.175 -3.725 1.00 32.84 277 THR A O 1
ATOM 2219 N N . PRO A 1 278 ? -31.698 -13.940 -2.801 1.00 30.08 278 PRO A N 1
ATOM 2220 C CA . PRO A 1 278 ? -32.621 -12.990 -2.192 1.00 30.08 278 PRO A CA 1
ATOM 2221 C C . PRO A 1 278 ? -33.311 -12.193 -3.311 1.00 30.08 278 PRO A C 1
ATOM 2223 O O . PRO A 1 278 ? -32.642 -11.818 -4.279 1.00 30.08 278 PRO A O 1
ATOM 2226 N N . PRO A 1 279 ? -34.626 -11.929 -3.236 1.00 30.47 279 PRO A N 1
ATOM 2227 C CA . PRO A 1 279 ? -35.293 -11.132 -4.252 1.00 30.47 279 PRO A CA 1
ATOM 2228 C C . PRO A 1 279 ? -34.751 -9.702 -4.210 1.00 30.47 279 PRO A C 1
ATOM 2230 O O . PRO A 1 279 ? -34.750 -9.047 -3.169 1.00 30.47 279 PRO A O 1
ATOM 2233 N N . SER A 1 280 ? -34.306 -9.223 -5.370 1.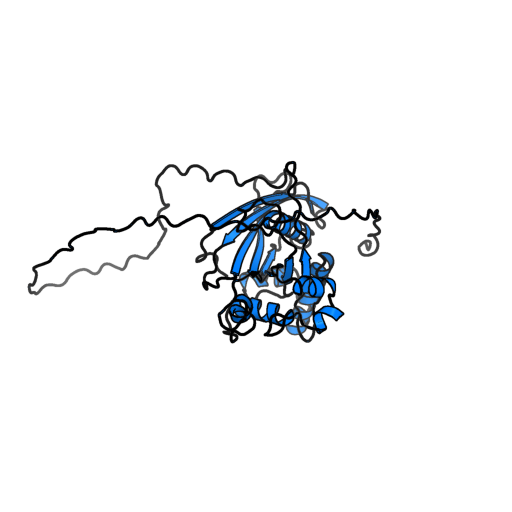00 30.75 280 SER A N 1
ATOM 2234 C CA . SER A 1 280 ? -33.928 -7.836 -5.608 1.00 30.75 280 SER A CA 1
ATOM 2235 C C . SER A 1 280 ? -35.072 -6.903 -5.205 1.00 30.75 280 SER A C 1
ATOM 2237 O O . SER A 1 280 ? -36.130 -6.897 -5.842 1.00 30.75 280 SER A O 1
ATOM 2239 N N . SER A 1 281 ? -34.863 -6.079 -4.183 1.00 31.73 281 SER A N 1
ATOM 2240 C CA . SER A 1 281 ? -35.739 -4.964 -3.833 1.00 31.73 281 SER A CA 1
ATOM 2241 C C . SER A 1 281 ? -35.578 -3.825 -4.845 1.00 31.73 281 SER A C 1
ATOM 2243 O O . SER A 1 281 ? -35.045 -2.764 -4.542 1.00 31.73 281 SER A O 1
ATOM 2245 N N . GLN A 1 282 ? -36.063 -4.037 -6.072 1.00 33.69 282 GLN A N 1
ATOM 2246 C CA . GLN A 1 282 ? -36.430 -2.941 -6.963 1.00 33.69 282 GLN A CA 1
ATOM 2247 C C . GLN A 1 282 ? -37.814 -2.436 -6.552 1.00 33.69 282 GLN A C 1
ATOM 2249 O O . GLN A 1 282 ? -38.843 -2.884 -7.054 1.00 33.69 282 GLN A O 1
ATOM 2254 N N . SER A 1 283 ? -37.856 -1.468 -5.642 1.00 32.81 283 SER A N 1
ATOM 2255 C CA . SER A 1 283 ? -39.017 -0.592 -5.503 1.00 32.81 283 SER A CA 1
ATOM 2256 C C . SER A 1 283 ? -39.039 0.376 -6.687 1.00 32.81 283 SER A C 1
ATOM 2258 O O . SER A 1 283 ? -38.565 1.507 -6.598 1.00 32.81 283 SER A O 1
ATOM 2260 N N . ARG A 1 284 ? -39.572 -0.085 -7.823 1.00 31.19 284 ARG A N 1
ATOM 2261 C CA . ARG A 1 284 ? -39.981 0.790 -8.925 1.00 31.19 284 ARG A CA 1
ATOM 2262 C C . ARG A 1 284 ? -41.441 1.199 -8.681 1.00 31.19 284 ARG A C 1
ATOM 2264 O O . ARG A 1 284 ? -42.273 0.318 -8.469 1.00 31.19 284 ARG A O 1
ATOM 2271 N N . PRO A 1 285 ? -41.778 2.498 -8.678 1.00 34.66 285 PRO A N 1
ATOM 2272 C CA . PRO A 1 285 ? -43.150 2.944 -8.477 1.00 34.66 285 PRO A CA 1
ATOM 2273 C C . PRO A 1 285 ? -44.024 2.559 -9.677 1.00 34.66 285 PRO A C 1
ATOM 2275 O O . PRO A 1 285 ? -43.643 2.749 -10.834 1.00 34.66 285 PRO A O 1
ATOM 2278 N N . SER A 1 286 ? -45.204 2.014 -9.387 1.00 36.78 286 SER A N 1
ATOM 2279 C CA . SER A 1 286 ? -46.242 1.690 -10.367 1.00 36.78 286 SER A CA 1
ATOM 2280 C C . SER A 1 286 ? -46.695 2.946 -11.128 1.00 36.78 286 SER A C 1
ATOM 2282 O O . SER A 1 286 ? -46.947 3.972 -10.492 1.00 36.78 286 SER A O 1
ATOM 2284 N N . PRO A 1 287 ? -46.876 2.897 -12.460 1.00 35.91 287 PRO A N 1
ATOM 2285 C CA . PRO A 1 287 ? -47.501 3.995 -13.186 1.00 35.91 287 PRO A CA 1
ATOM 2286 C C . PRO A 1 287 ? -49.022 4.006 -12.941 1.00 35.91 287 PRO A C 1
ATOM 2288 O O . PRO A 1 287 ? -49.625 2.952 -12.705 1.00 35.91 287 PRO A O 1
ATOM 2291 N N . PRO A 1 288 ? -49.678 5.179 -12.995 1.00 40.41 288 PRO A N 1
ATOM 2292 C CA . PRO A 1 288 ? -51.099 5.281 -12.712 1.00 40.41 288 PRO A CA 1
ATOM 2293 C C . PRO A 1 288 ? -51.949 4.703 -13.850 1.00 40.41 288 PRO A C 1
ATOM 2295 O O . PRO A 1 288 ? -51.746 4.980 -15.032 1.00 40.41 288 PRO A O 1
ATOM 2298 N N . ARG A 1 289 ? -52.965 3.935 -13.444 1.00 32.19 289 ARG A N 1
ATOM 2299 C CA . ARG A 1 289 ? -54.129 3.522 -14.237 1.00 32.19 289 ARG A CA 1
ATOM 2300 C C . ARG A 1 289 ? -54.770 4.731 -14.935 1.00 32.19 289 ARG A C 1
ATOM 2302 O O . ARG A 1 289 ? -55.214 5.658 -14.262 1.00 32.19 289 ARG A O 1
ATOM 2309 N N . ARG A 1 290 ? -54.954 4.656 -16.255 1.00 32.81 290 ARG A N 1
ATOM 2310 C CA . ARG A 1 290 ? -56.024 5.377 -16.962 1.00 32.81 290 ARG A CA 1
ATOM 2311 C C . ARG A 1 290 ? -56.883 4.395 -17.748 1.00 32.81 290 ARG A C 1
ATOM 2313 O O . ARG A 1 290 ? -56.380 3.540 -18.467 1.00 32.81 290 ARG A O 1
ATOM 2320 N N . SER A 1 291 ? -58.185 4.523 -17.538 1.00 32.56 291 SER A N 1
ATOM 2321 C CA . SER A 1 291 ? -59.268 3.785 -18.173 1.00 32.56 291 SER A CA 1
ATOM 2322 C C . SER A 1 291 ? -59.724 4.434 -19.484 1.00 32.56 291 SER A C 1
ATOM 2324 O O . SER A 1 291 ? -59.782 5.657 -19.566 1.00 32.56 291 SER A O 1
ATOM 2326 N N . HIS A 1 292 ? -60.189 3.568 -20.390 1.00 34.59 292 HIS A N 1
ATOM 2327 C CA . HIS A 1 292 ? -61.159 3.766 -21.480 1.00 34.59 292 HIS A CA 1
ATOM 2328 C C . HIS A 1 292 ? -60.780 4.556 -22.742 1.00 34.59 292 HIS A C 1
ATOM 2330 O O . HIS A 1 292 ? -60.567 5.762 -22.704 1.00 34.59 292 HIS A O 1
ATOM 2336 N N . GLY A 1 293 ? -60.906 3.865 -23.889 1.00 31.36 293 GLY A N 1
ATOM 2337 C CA . GLY A 1 293 ? -61.283 4.494 -25.158 1.00 31.36 293 GLY A CA 1
ATOM 2338 C C . GLY A 1 293 ? -60.863 3.778 -26.449 1.00 31.36 293 GLY A C 1
ATOM 2339 O O . GLY A 1 293 ? -59.995 4.299 -27.125 1.00 31.36 293 GLY A O 1
ATOM 2340 N N . GLY A 1 294 ? -61.533 2.671 -26.811 1.00 30.41 294 GLY A N 1
ATOM 2341 C CA . GLY A 1 294 ? -61.912 2.321 -28.202 1.00 30.41 294 GLY A CA 1
ATOM 2342 C C . GLY A 1 294 ? -60.843 1.997 -29.273 1.00 30.41 294 GLY A C 1
ATOM 2343 O O . GLY A 1 294 ? -59.670 2.260 -29.067 1.00 30.41 294 GLY A O 1
ATOM 2344 N N . PRO A 1 295 ? -61.238 1.364 -30.402 1.00 52.41 295 PRO A N 1
ATOM 2345 C CA . PRO A 1 295 ? -60.438 0.332 -31.080 1.00 52.41 295 PRO A CA 1
ATOM 2346 C C . PRO A 1 295 ? -59.998 0.698 -32.518 1.00 52.41 295 PRO A C 1
ATOM 2348 O O . PRO A 1 295 ? -60.235 1.819 -32.957 1.00 52.41 295 PRO A O 1
ATOM 2351 N N . LEU A 1 296 ? -59.456 -0.310 -33.235 1.00 35.59 296 LEU A N 1
ATOM 2352 C CA . LEU A 1 296 ? -58.982 -0.408 -34.642 1.00 35.59 296 LEU A CA 1
ATOM 2353 C C . LEU A 1 296 ? -57.445 -0.497 -34.692 1.00 35.59 296 LEU A C 1
ATOM 2355 O O . LEU A 1 296 ? -56.769 0.338 -34.114 1.00 35.59 296 LEU A O 1
ATOM 2359 N N . GLY A 1 297 ? -56.781 -1.450 -35.337 1.00 31.16 297 GLY A N 1
ATOM 2360 C CA . GLY A 1 297 ? -57.149 -2.554 -36.215 1.00 31.16 297 GLY A CA 1
ATOM 2361 C C . GLY A 1 297 ? -55.844 -3.136 -36.798 1.00 31.16 297 GLY A C 1
ATOM 2362 O O . GLY A 1 297 ? -54.794 -2.506 -36.693 1.00 31.16 297 GLY A O 1
ATOM 2363 N N . ASN A 1 298 ? -55.958 -4.300 -37.436 1.00 33.41 298 ASN A N 1
ATOM 2364 C CA . ASN A 1 298 ? -55.003 -4.944 -38.353 1.00 33.41 298 ASN A CA 1
ATOM 2365 C C . ASN A 1 298 ? -53.812 -5.727 -37.767 1.00 33.41 298 ASN A C 1
ATOM 2367 O O . ASN A 1 298 ? -52.756 -5.190 -37.449 1.00 33.41 298 ASN A O 1
ATOM 2371 N N . ASP A 1 299 ? -54.011 -7.048 -37.721 1.00 33.25 299 ASP A N 1
ATOM 2372 C CA . ASP A 1 299 ? -53.321 -8.033 -38.570 1.00 33.25 299 ASP A CA 1
ATOM 2373 C C . ASP A 1 299 ? -51.870 -7.732 -38.973 1.00 33.25 299 ASP A C 1
ATOM 2375 O O . ASP A 1 299 ? -51.608 -6.921 -39.861 1.00 33.25 299 ASP A O 1
ATOM 2379 N N . ASN A 1 300 ? -50.931 -8.499 -38.407 1.00 32.62 300 ASN A N 1
ATOM 2380 C CA . ASN A 1 300 ? -50.184 -9.502 -39.179 1.00 32.62 300 ASN A CA 1
ATOM 2381 C C . ASN A 1 300 ? -49.176 -10.270 -38.301 1.00 32.62 300 ASN A C 1
ATOM 2383 O O . ASN A 1 300 ? -48.183 -9.750 -37.801 1.00 32.62 300 ASN A O 1
ATOM 2387 N N . SER A 1 301 ? -49.412 -11.567 -38.177 1.00 36.88 301 SER A N 1
ATOM 2388 C CA . SER A 1 301 ? -48.417 -12.637 -38.014 1.00 36.88 301 SER A CA 1
ATOM 2389 C C . SER A 1 301 ? -48.884 -13.744 -38.972 1.00 36.88 301 SER A C 1
ATOM 2391 O O . SER A 1 301 ? -50.100 -13.823 -39.165 1.00 36.88 301 SER A O 1
ATOM 2393 N N . PRO A 1 302 ? -48.036 -14.600 -39.581 1.00 46.00 302 PRO A N 1
ATOM 2394 C CA . PRO A 1 302 ? -46.859 -15.251 -38.984 1.00 46.00 302 PRO A CA 1
ATOM 2395 C C . PRO A 1 302 ? -45.668 -15.340 -39.990 1.00 46.00 302 PRO A C 1
ATOM 2397 O O . PRO A 1 302 ? -45.743 -14.805 -41.088 1.00 46.00 302 PRO A O 1
ATOM 2400 N N . THR A 1 303 ? -44.494 -15.939 -39.754 1.00 36.94 303 THR A N 1
ATOM 2401 C CA . THR A 1 303 ? -44.138 -17.383 -39.643 1.00 36.94 303 THR A CA 1
ATOM 2402 C C . THR A 1 303 ? -42.589 -17.499 -39.885 1.00 36.94 303 THR A C 1
ATOM 2404 O O . THR A 1 303 ? -41.964 -16.466 -40.119 1.00 36.94 303 THR A O 1
ATOM 2407 N N . PRO A 1 304 ? -41.910 -18.675 -39.810 1.00 40.81 304 PRO A N 1
ATOM 2408 C CA . PRO A 1 304 ? -40.694 -18.830 -39.000 1.00 40.81 304 PRO A CA 1
ATOM 2409 C C . PRO A 1 304 ? -39.479 -19.507 -39.700 1.00 40.81 304 PRO A C 1
ATOM 2411 O O . PRO A 1 304 ? -39.576 -20.074 -40.784 1.00 40.81 304 PRO A O 1
ATOM 2414 N N . GLY A 1 305 ? -38.358 -19.569 -38.969 1.00 28.38 305 GLY A N 1
ATOM 2415 C CA . GLY A 1 305 ? -37.320 -20.615 -39.066 1.00 28.38 305 GLY A CA 1
ATOM 2416 C C . GLY A 1 305 ? -36.232 -20.441 -40.142 1.00 28.38 305 GLY A C 1
ATOM 2417 O O . GLY A 1 305 ? -36.301 -19.505 -40.932 1.00 28.38 305 GLY A O 1
ATOM 2418 N N . PRO A 1 306 ? -35.238 -21.353 -40.231 1.00 46.69 306 PRO A N 1
ATOM 2419 C CA . PRO A 1 306 ? -34.920 -22.445 -39.307 1.00 46.69 306 PRO A CA 1
ATOM 2420 C C . PRO A 1 306 ? -33.411 -22.598 -38.957 1.00 46.69 306 PRO A C 1
ATOM 2422 O O . PRO A 1 306 ? -32.510 -22.197 -39.683 1.00 46.69 306 PRO A O 1
ATOM 2425 N N . SER A 1 307 ? -33.181 -23.260 -37.823 1.00 34.44 307 SER A N 1
ATOM 2426 C CA . SER A 1 307 ? -32.259 -24.392 -37.627 1.00 34.44 307 SER A CA 1
ATOM 2427 C C . SER A 1 307 ? -30.779 -24.316 -38.041 1.00 34.44 307 SER A C 1
ATOM 2429 O O . SER A 1 307 ? -30.380 -24.513 -39.183 1.00 34.44 307 SER A O 1
ATOM 2431 N N . ARG A 1 308 ? -29.966 -24.265 -36.985 1.00 36.22 308 ARG A N 1
ATOM 2432 C CA . ARG A 1 308 ? -28.630 -24.857 -36.811 1.00 36.22 308 ARG A CA 1
ATOM 2433 C C . ARG A 1 308 ? -28.511 -26.295 -37.374 1.00 36.22 308 ARG A C 1
ATOM 2435 O O . ARG A 1 308 ? -29.441 -27.082 -37.196 1.00 36.22 308 ARG A O 1
ATOM 2442 N N . PRO A 1 309 ? -27.324 -26.687 -37.873 1.00 43.06 309 PRO A N 1
ATOM 2443 C CA . PRO A 1 309 ? -26.804 -28.049 -37.702 1.00 43.06 309 PRO A CA 1
ATOM 2444 C C . PRO A 1 309 ? -25.402 -28.078 -37.036 1.00 43.06 309 PRO A C 1
ATOM 2446 O O . PRO A 1 309 ? -24.824 -27.022 -36.776 1.00 43.06 309 PRO A O 1
ATOM 2449 N N . PRO A 1 310 ? -24.892 -29.269 -36.655 1.00 41.50 310 PRO A N 1
ATOM 2450 C CA . PRO A 1 310 ? -24.180 -29.464 -35.393 1.00 41.50 310 PRO A CA 1
ATOM 2451 C C . PRO A 1 310 ? -22.649 -29.638 -35.473 1.00 41.50 310 PRO A C 1
ATOM 2453 O O . PRO A 1 310 ? -22.041 -29.803 -36.523 1.00 41.50 310 PRO A O 1
ATOM 2456 N N . VAL A 1 311 ? -22.098 -29.631 -34.257 1.00 39.47 311 VAL A N 1
ATOM 2457 C CA . VAL A 1 311 ? -20.794 -30.065 -33.727 1.00 39.47 311 VAL A CA 1
ATOM 2458 C C . VAL A 1 311 ? -20.130 -31.255 -34.441 1.00 39.47 311 VAL A C 1
ATOM 2460 O O . VAL A 1 311 ? -20.750 -32.307 -34.543 1.00 39.47 311 VAL A O 1
ATOM 2463 N N . VAL A 1 312 ? -18.819 -31.138 -34.725 1.00 34.75 312 VAL A N 1
ATOM 2464 C CA . VAL A 1 312 ? -17.807 -32.215 -34.582 1.00 34.75 312 VAL A CA 1
ATOM 2465 C C . VAL A 1 312 ? -16.442 -31.589 -34.212 1.00 34.75 312 VAL A C 1
ATOM 2467 O O . VAL A 1 312 ? -16.014 -30.660 -34.897 1.00 34.75 312 VAL A O 1
ATOM 2470 N N . PRO A 1 313 ? -15.732 -32.070 -33.170 1.00 40.25 313 PRO A N 1
ATOM 2471 C CA . PRO A 1 313 ? -14.373 -31.642 -32.840 1.00 40.25 313 PRO A CA 1
ATOM 2472 C C . PRO A 1 313 ? -13.321 -32.573 -33.471 1.00 40.25 313 PRO A C 1
ATOM 2474 O O . PRO A 1 313 ? -13.526 -33.789 -33.489 1.00 40.25 313 PRO A O 1
ATOM 2477 N N . PRO A 1 314 ? -12.154 -32.062 -33.898 1.00 36.88 314 PRO A N 1
ATOM 2478 C CA . PRO A 1 314 ? -11.010 -32.926 -34.135 1.00 36.88 314 PRO A CA 1
ATOM 2479 C C . PRO A 1 314 ? -9.814 -32.576 -33.245 1.00 36.88 314 PRO A C 1
ATOM 2481 O O . PRO A 1 314 ? -9.355 -31.439 -33.187 1.00 36.88 314 PRO A O 1
ATOM 2484 N N . GLY A 1 315 ? -9.219 -33.628 -32.683 1.00 31.25 315 GLY A N 1
ATOM 2485 C CA . GLY A 1 315 ? -7.770 -33.773 -32.783 1.00 31.25 315 GLY A CA 1
ATOM 2486 C C . GLY A 1 315 ? -6.975 -33.552 -31.509 1.00 31.25 315 GLY A C 1
ATOM 2487 O O . GLY A 1 315 ? -6.286 -32.549 -31.358 1.00 31.25 315 GLY A O 1
ATOM 2488 N N . VAL A 1 316 ? -6.961 -34.584 -30.667 1.00 34.84 316 VAL A N 1
ATOM 2489 C CA . VAL A 1 316 ? -5.846 -34.887 -29.766 1.00 34.84 316 VAL A CA 1
ATOM 2490 C C . VAL A 1 316 ? -4.549 -34.918 -30.584 1.00 34.84 316 VAL A C 1
ATOM 2492 O O . VAL A 1 316 ? -4.404 -35.730 -31.499 1.00 34.84 316 VAL A O 1
ATOM 2495 N N . ARG A 1 317 ? -3.594 -34.049 -30.244 1.00 33.69 317 ARG A N 1
ATOM 2496 C CA . ARG A 1 317 ? -2.189 -34.183 -30.638 1.00 33.69 317 ARG A CA 1
ATOM 2497 C C . ARG A 1 317 ? -1.315 -34.162 -29.3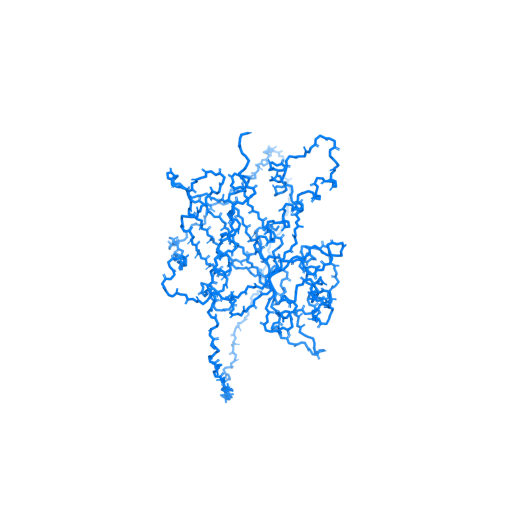93 1.00 33.69 317 ARG A C 1
ATOM 2499 O O . ARG A 1 317 ? -1.070 -33.127 -28.788 1.00 33.69 317 ARG A O 1
ATOM 2506 N N . THR A 1 318 ? -0.851 -35.351 -29.040 1.00 32.66 318 THR A N 1
ATOM 2507 C CA . THR A 1 318 ? 0.313 -35.608 -28.198 1.00 32.66 318 THR A CA 1
ATOM 2508 C C . THR A 1 318 ? 1.567 -35.023 -28.846 1.00 32.66 318 THR A C 1
ATOM 2510 O O . THR A 1 318 ? 1.902 -35.395 -29.970 1.00 32.66 318 THR A O 1
ATOM 2513 N N . ALA A 1 319 ? 2.286 -34.168 -28.121 1.00 35.38 319 ALA A N 1
ATOM 2514 C CA . ALA A 1 319 ? 3.655 -33.786 -28.445 1.00 35.38 319 ALA A CA 1
ATOM 2515 C C . ALA A 1 319 ? 4.482 -33.648 -27.155 1.00 35.38 319 ALA A C 1
ATOM 2517 O O . ALA A 1 319 ? 4.393 -32.667 -26.430 1.00 35.38 319 ALA A O 1
ATOM 2518 N N . THR A 1 320 ? 5.257 -34.706 -26.904 1.00 33.06 320 THR A N 1
ATOM 2519 C CA . THR A 1 320 ? 6.676 -34.700 -26.503 1.00 33.06 320 THR A CA 1
ATOM 2520 C C . THR A 1 320 ? 7.155 -33.814 -25.349 1.00 33.06 320 THR A C 1
ATOM 2522 O O . THR A 1 320 ? 7.291 -32.600 -25.459 1.00 33.06 320 THR A O 1
ATOM 2525 N N . MET A 1 321 ? 7.587 -34.520 -24.296 1.00 33.12 321 MET A N 1
ATOM 2526 C CA . MET A 1 321 ? 8.502 -34.088 -23.242 1.00 33.12 321 MET A CA 1
ATOM 2527 C C . MET A 1 321 ? 9.730 -33.342 -23.790 1.00 33.12 321 MET A C 1
ATOM 2529 O O . MET A 1 321 ? 10.536 -33.907 -24.531 1.00 33.12 321 MET A O 1
ATOM 2533 N N . GLY A 1 322 ? 9.907 -32.101 -23.338 1.00 29.95 322 GLY A N 1
ATOM 2534 C CA . GLY A 1 322 ? 11.141 -31.325 -23.430 1.00 29.95 322 GLY A CA 1
ATOM 2535 C C . GLY A 1 322 ? 11.637 -30.995 -22.022 1.00 29.95 322 GLY A C 1
ATOM 2536 O O . GLY A 1 322 ? 10.860 -30.618 -21.153 1.00 29.95 322 GLY A O 1
ATOM 2537 N N . LYS A 1 323 ? 12.929 -31.222 -21.797 1.00 33.03 323 LYS A N 1
ATOM 2538 C CA . LYS A 1 323 ? 13.629 -31.283 -20.508 1.00 33.03 323 LYS A CA 1
ATOM 2539 C C . LYS A 1 323 ? 13.535 -29.996 -19.674 1.00 33.03 323 LYS A C 1
ATOM 2541 O O . LYS A 1 323 ? 13.808 -28.907 -20.168 1.00 33.03 323 LYS A O 1
ATOM 2546 N N . SER A 1 324 ? 13.259 -30.168 -18.382 1.00 33.59 324 SER A N 1
ATOM 2547 C CA . SER A 1 324 ? 13.357 -29.154 -17.327 1.00 33.59 324 SER A CA 1
ATOM 2548 C C . SER A 1 324 ? 14.812 -28.714 -17.084 1.00 33.59 324 SER A C 1
ATOM 2550 O O . SER A 1 324 ? 15.679 -29.581 -16.939 1.00 33.59 324 SER A O 1
ATOM 2552 N N . PRO A 1 325 ? 15.109 -27.408 -16.956 1.00 35.34 325 PRO A N 1
ATOM 2553 C CA . PRO A 1 325 ? 16.364 -26.940 -16.377 1.00 35.34 325 PRO A CA 1
ATOM 2554 C C . PRO A 1 325 ? 16.329 -27.093 -14.850 1.00 35.34 325 PRO A C 1
ATOM 2556 O O . PRO A 1 325 ? 15.407 -26.624 -14.186 1.00 35.34 325 PRO A O 1
ATOM 2559 N N . GLN A 1 326 ? 17.337 -27.767 -14.295 1.00 33.88 326 GLN A N 1
ATOM 2560 C CA . GLN A 1 326 ? 17.534 -27.935 -12.856 1.00 33.88 326 GLN A CA 1
ATOM 2561 C C . GLN A 1 326 ? 17.778 -26.582 -12.172 1.00 33.88 326 GLN A C 1
ATOM 2563 O O . GLN A 1 326 ? 18.782 -25.915 -12.420 1.00 33.88 326 GLN A O 1
ATOM 2568 N N . ILE A 1 327 ? 16.870 -26.219 -11.269 1.00 36.53 327 ILE A N 1
ATOM 2569 C CA . ILE A 1 327 ? 17.009 -25.105 -10.332 1.00 36.53 327 ILE A CA 1
ATOM 2570 C C . ILE A 1 327 ? 18.075 -25.494 -9.296 1.00 36.53 327 ILE A C 1
ATOM 2572 O O . ILE A 1 327 ? 17.929 -26.491 -8.587 1.00 36.53 327 ILE A O 1
ATOM 2576 N N . ARG A 1 328 ? 19.167 -24.724 -9.216 1.00 32.94 328 ARG A N 1
ATOM 2577 C CA . ARG A 1 328 ? 20.142 -24.840 -8.120 1.00 32.94 328 ARG A CA 1
ATOM 2578 C C . ARG A 1 328 ? 19.524 -24.283 -6.829 1.00 32.94 328 ARG A C 1
ATOM 2580 O O . ARG A 1 328 ? 18.961 -23.192 -6.875 1.00 32.94 328 ARG A O 1
ATOM 2587 N N . PRO A 1 329 ? 19.659 -24.965 -5.680 1.00 38.94 329 PRO A N 1
ATOM 2588 C CA . PRO A 1 329 ? 19.203 -24.423 -4.405 1.00 38.94 329 PRO A CA 1
ATOM 2589 C C . PRO A 1 329 ? 20.109 -23.262 -3.947 1.00 38.94 329 PRO A C 1
ATOM 2591 O O . PRO A 1 329 ? 21.333 -23.356 -4.093 1.00 38.94 329 PRO A O 1
ATOM 2594 N N . PRO A 1 330 ? 19.554 -22.178 -3.374 1.00 40.31 330 PRO A N 1
ATOM 2595 C CA . PRO A 1 330 ? 20.354 -21.116 -2.782 1.00 40.31 330 PRO A CA 1
ATOM 2596 C C . PRO A 1 330 ? 21.014 -21.570 -1.470 1.00 40.31 330 PRO A C 1
ATOM 2598 O O . PRO A 1 330 ? 20.432 -22.273 -0.644 1.00 40.31 330 PRO A O 1
ATOM 2601 N N . VAL A 1 331 ? 22.265 -21.144 -1.302 1.00 40.25 331 VAL A N 1
ATOM 2602 C CA . VAL A 1 331 ? 23.134 -21.382 -0.141 1.00 40.25 331 VAL A CA 1
ATOM 2603 C C . VAL A 1 331 ? 22.623 -20.583 1.073 1.00 40.25 331 VAL A C 1
ATOM 2605 O O . VAL A 1 331 ? 22.309 -19.401 0.917 1.00 40.25 331 VAL A O 1
ATOM 2608 N N . PRO A 1 332 ? 22.576 -21.152 2.294 1.00 34.47 332 PRO A N 1
ATOM 2609 C CA . PRO A 1 332 ? 22.116 -20.423 3.473 1.00 34.47 332 PRO A CA 1
ATOM 2610 C C . PRO A 1 332 ? 23.125 -19.341 3.890 1.00 34.47 332 PRO A C 1
ATOM 2612 O O . PRO A 1 332 ? 24.263 -19.637 4.261 1.00 34.47 332 PRO A O 1
ATOM 2615 N N . ARG A 1 333 ? 22.706 -18.068 3.862 1.00 38.75 333 ARG A N 1
ATOM 2616 C CA . ARG A 1 333 ? 23.455 -16.952 4.462 1.00 38.75 333 ARG A CA 1
ATOM 2617 C C . ARG A 1 333 ? 23.190 -16.885 5.970 1.00 38.75 333 ARG A C 1
ATOM 2619 O O . ARG A 1 333 ? 22.051 -16.956 6.425 1.00 38.75 333 ARG A O 1
ATOM 2626 N N . LYS A 1 334 ? 24.277 -16.749 6.735 1.00 30.89 334 LYS A N 1
ATOM 2627 C CA . LYS A 1 334 ? 24.299 -16.594 8.196 1.00 30.89 334 LYS A CA 1
ATOM 2628 C C . LYS A 1 334 ? 23.499 -15.357 8.628 1.00 30.89 334 LYS A C 1
ATOM 2630 O O . LYS A 1 334 ? 23.740 -14.265 8.121 1.00 30.89 334 LYS A O 1
ATOM 2635 N N . ARG A 1 335 ? 22.594 -15.540 9.596 1.00 30.20 335 ARG A N 1
ATOM 2636 C CA . ARG A 1 335 ? 21.906 -14.463 10.322 1.00 30.20 335 ARG A CA 1
ATOM 2637 C C . ARG A 1 335 ? 22.923 -13.656 11.131 1.00 30.20 335 ARG A C 1
ATOM 2639 O O . ARG A 1 335 ? 23.649 -14.234 11.936 1.00 30.20 335 ARG A O 1
ATOM 2646 N N . ALA A 1 336 ? 22.941 -12.340 10.939 1.00 31.42 336 ALA A N 1
ATOM 2647 C CA . ALA A 1 336 ? 23.501 -11.420 11.918 1.00 31.42 336 ALA A CA 1
ATOM 2648 C C . ALA A 1 336 ? 22.437 -11.175 12.994 1.00 31.42 336 ALA A C 1
ATOM 2650 O O . ALA A 1 336 ? 21.298 -10.814 12.703 1.00 31.42 336 ALA A O 1
ATOM 2651 N N . GLN A 1 337 ? 22.822 -11.468 14.224 1.00 31.39 337 GLN A N 1
ATOM 2652 C CA . GLN A 1 337 ? 22.042 -11.355 15.442 1.00 31.39 337 GLN A CA 1
ATOM 2653 C C . GLN A 1 337 ? 22.403 -10.001 16.063 1.00 31.39 337 GLN A C 1
ATOM 2655 O O . GLN A 1 337 ? 23.577 -9.747 16.315 1.00 31.39 337 GLN A O 1
ATOM 2660 N N . GLY A 1 338 ? 21.416 -9.126 16.252 1.00 29.45 338 GLY A N 1
ATOM 2661 C CA . GLY A 1 338 ? 21.585 -7.826 16.899 1.00 29.45 338 GLY A CA 1
ATOM 2662 C C . GLY A 1 338 ? 20.387 -7.535 17.795 1.00 29.45 338 GLY A C 1
ATOM 2663 O O . GLY A 1 338 ? 19.297 -7.275 17.295 1.00 29.45 338 GLY A O 1
ATOM 2664 N N . GLN A 1 339 ? 20.615 -7.663 19.103 1.00 29.58 339 GLN A N 1
ATOM 2665 C CA . GLN A 1 339 ? 19.756 -7.250 20.223 1.00 29.58 339 GLN A CA 1
ATOM 2666 C C . GLN A 1 339 ? 19.388 -5.758 20.096 1.00 29.58 339 GLN A C 1
ATOM 2668 O O . GLN A 1 339 ? 20.230 -4.960 19.697 1.00 29.58 339 GLN A O 1
ATOM 2673 N N . ASN A 1 340 ? 18.097 -5.413 20.172 1.00 31.55 340 ASN A N 1
ATOM 2674 C CA . ASN A 1 340 ? 17.404 -4.862 21.353 1.00 31.55 340 ASN A CA 1
ATOM 2675 C C . ASN A 1 340 ? 18.128 -3.665 22.000 1.00 31.55 340 ASN A C 1
ATOM 2677 O O . ASN A 1 340 ? 19.214 -3.838 22.536 1.00 31.55 340 ASN A O 1
ATOM 2681 N N . ASP A 1 341 ? 17.509 -2.479 22.004 1.00 30.38 341 ASP A N 1
ATOM 2682 C CA . ASP A 1 341 ? 16.782 -1.990 23.186 1.00 30.38 341 ASP A CA 1
ATOM 2683 C C . ASP A 1 341 ? 16.015 -0.685 22.898 1.00 30.38 341 ASP A C 1
ATOM 2685 O O . ASP A 1 341 ? 16.334 0.088 21.995 1.00 30.38 341 ASP A O 1
ATOM 2689 N N . TYR A 1 342 ? 14.914 -0.544 23.633 1.00 40.12 342 TYR A N 1
ATOM 2690 C CA . TYR A 1 342 ? 13.864 0.463 23.546 1.00 40.12 342 TYR A CA 1
ATOM 2691 C C . TYR A 1 342 ? 14.233 1.729 24.327 1.00 40.12 342 TYR A C 1
ATOM 2693 O O . TYR A 1 342 ? 14.630 1.628 25.482 1.00 40.12 342 TYR A O 1
ATOM 2701 N N . GLU A 1 343 ? 13.956 2.906 23.765 1.00 29.73 343 GLU A N 1
ATOM 2702 C CA . GLU A 1 343 ? 13.825 4.147 24.538 1.00 29.73 343 GLU A CA 1
ATOM 2703 C C . GLU A 1 343 ? 12.754 5.028 23.864 1.00 29.73 343 GLU A C 1
ATOM 2705 O O . GLU A 1 343 ? 12.988 5.677 22.846 1.00 29.73 343 GLU A O 1
ATOM 2710 N N . TRP A 1 344 ? 11.519 4.945 24.364 1.00 39.34 344 TRP A N 1
ATOM 2711 C CA . TRP A 1 344 ? 10.349 5.690 23.886 1.00 39.34 344 TRP A CA 1
ATOM 2712 C C . TRP A 1 344 ? 9.561 6.170 25.104 1.00 39.34 344 TRP A C 1
ATOM 2714 O O . TRP A 1 344 ? 8.676 5.441 25.532 1.00 39.34 344 TRP A O 1
ATOM 2724 N N . ASP A 1 345 ? 9.853 7.359 25.649 1.00 33.06 345 ASP A N 1
ATOM 2725 C CA . ASP A 1 345 ? 9.003 7.919 26.722 1.00 33.06 345 ASP A CA 1
ATOM 2726 C C . ASP A 1 345 ? 8.864 9.458 26.821 1.00 33.06 345 ASP A C 1
ATOM 2728 O O . ASP A 1 345 ? 8.088 9.928 27.647 1.00 33.06 345 ASP A O 1
ATOM 2732 N N . ASP A 1 346 ? 9.453 10.285 25.947 1.00 34.22 346 ASP A N 1
ATOM 2733 C CA . ASP A 1 346 ? 9.585 11.724 26.285 1.00 34.22 346 ASP A CA 1
ATOM 2734 C C . ASP A 1 346 ? 8.681 12.751 25.572 1.00 34.22 346 ASP A C 1
ATOM 2736 O O . ASP A 1 346 ? 8.936 13.948 25.673 1.00 34.22 346 ASP A O 1
ATOM 2740 N N . ILE A 1 347 ? 7.597 12.376 24.874 1.00 36.94 347 ILE A N 1
ATOM 2741 C CA . ILE A 1 347 ? 6.782 13.395 24.148 1.00 36.94 347 ILE A CA 1
ATOM 2742 C C . ILE A 1 347 ? 5.284 13.426 24.516 1.00 36.94 347 ILE A C 1
ATOM 2744 O O . ILE A 1 347 ? 4.567 14.321 24.075 1.00 36.94 347 ILE A O 1
ATOM 2748 N N . TYR A 1 348 ? 4.787 12.541 25.389 1.00 36.22 348 TYR A N 1
ATOM 2749 C CA . TYR A 1 348 ? 3.363 12.566 25.788 1.00 36.22 348 TYR A CA 1
ATOM 2750 C C . TYR A 1 348 ? 3.080 12.704 27.288 1.00 36.22 348 TYR A C 1
ATOM 2752 O O . TYR A 1 348 ? 1.912 12.754 27.668 1.00 36.22 348 TYR A O 1
ATOM 2760 N N . ASN A 1 349 ? 4.099 12.895 28.129 1.00 30.81 349 ASN A N 1
ATOM 2761 C CA . ASN A 1 349 ? 3.892 13.334 29.510 1.00 30.81 349 ASN A CA 1
ATOM 2762 C C . ASN A 1 349 ? 3.884 14.863 29.602 1.00 30.81 349 ASN A C 1
ATOM 2764 O O . ASN A 1 349 ? 4.804 15.488 30.120 1.00 30.81 349 ASN A O 1
ATOM 2768 N N . ALA A 1 350 ? 2.798 15.460 29.121 1.00 30.14 350 ALA A N 1
ATOM 2769 C CA . ALA A 1 350 ? 2.337 16.734 29.648 1.00 30.14 350 ALA A CA 1
ATOM 2770 C C . ALA A 1 350 ? 0.900 16.545 30.147 1.00 30.14 350 ALA A C 1
ATOM 2772 O O . ALA A 1 350 ? -0.051 16.410 29.379 1.00 30.14 350 ALA A O 1
ATOM 2773 N N . SER A 1 351 ? 0.767 16.469 31.464 1.00 29.72 351 SER A N 1
ATOM 2774 C CA . SER A 1 351 ? -0.459 16.731 32.219 1.00 29.72 351 SER A CA 1
ATOM 2775 C C . SER A 1 351 ? -0.041 17.444 33.507 1.00 29.72 351 SER A C 1
ATOM 2777 O O . SER A 1 351 ? 1.062 17.164 33.989 1.00 29.72 351 SER A O 1
ATOM 2779 N N . PRO A 1 352 ? -0.885 18.289 34.119 1.00 36.78 352 PRO A N 1
ATOM 2780 C CA . PRO A 1 352 ? -2.218 18.749 33.710 1.00 36.78 352 PRO A CA 1
ATOM 2781 C C . PRO A 1 352 ? -2.216 20.089 32.961 1.00 36.78 352 PRO A C 1
ATOM 2783 O O . PRO A 1 352 ? -1.301 20.910 33.201 1.00 36.78 352 PRO A O 1
#

Organism: Cytospora mali (NCBI:txid578113)

Sequence (352 aa):
MERDEAVVIAEARGTIPNIPLRRTGGTGDLRMSLQVHDDPSNFRTRLGYYGELYLARPGQQEERHIGFLSAWRISRSSAWLPDGAPIYIREWLRSVPDHTADDEVRTALRALMDENGDPRSEVISFNPVVWAQLNDMDSDVIFFPMIWISASVSGQGIISHAFNLFYRLLTGGTLPAFYNVSGPITVALEPGIPNSPEYSRLWREIVTRHDHESGYSYELRCLEILERMYERNGYKHCRSIYDSRVMARVVEPVARDPGDRLMMPPDPPPLAEAGRTPPSSQSRPSPPRRSHGGPLGNDNSPTPGPSRPPVVPPGVRTATMGKSPQIRPPVPRKRAQGQNDYEWDDIYNASP

Radius of gyration: 26.77 Å; chains: 1; bounding box: 86×68×73 Å

Foldseek 3Di:
DDPPQWDFPWKFKFKDFFPFQAPVRFTKIKMWIWTKTADPVNQPFKIKIKIFIWIGGPPDPDIDGFWMWIKMKGFLLADADPVRAGSSLVVQAVDDDPVDPSNQVSVLQCLQAHSRQQGDPQLCVWPVPLNVQSVPSRAMEMETADTAGALVRPPRLVVLVSVVRVLCRQQQCLIPPVRHDPFKYKYKYAQFQDPDPVRNVSLCVNPPDDVPHDPVNSRVVSSVVRQVSVVVSVWIDSHPCVSGRMTIDIDGGDHHDPPPPRTDRPDDDPPPPPDDDDDDPPPDDDDDDDDDDDDDDDDDDDDYDDDDDDDDDDDDDDDDDDDDDDDDDDDDDDDDDDDDDDDDDPDPPDDD